Protein AF-A0A9P7EJF9-F1 (afdb_monomer_lite)

Structure (mmCIF, N/CA/C/O backbone):
data_AF-A0A9P7EJF9-F1
#
_entry.id   AF-A0A9P7EJF9-F1
#
loop_
_atom_site.group_PDB
_atom_site.id
_atom_site.type_symbol
_atom_site.label_atom_id
_atom_site.label_alt_id
_atom_site.label_comp_id
_atom_site.label_asym_id
_atom_site.label_entity_id
_atom_site.label_seq_id
_atom_site.pdbx_PDB_ins_code
_atom_site.Cartn_x
_atom_site.Cartn_y
_atom_site.Cartn_z
_atom_site.occupancy
_atom_site.B_iso_or_equiv
_atom_site.auth_seq_id
_atom_site.auth_comp_id
_atom_site.auth_asym_id
_atom_site.auth_atom_id
_atom_site.pdbx_PDB_model_num
ATOM 1 N N . MET A 1 1 ? -44.454 -29.258 10.968 1.00 45.06 1 MET A N 1
ATOM 2 C CA . MET A 1 1 ? -43.323 -28.311 10.927 1.00 45.06 1 MET A CA 1
ATOM 3 C C . MET A 1 1 ? -42.663 -28.373 12.285 1.00 45.06 1 MET A C 1
ATOM 5 O O . MET A 1 1 ? -43.246 -27.882 13.241 1.00 45.06 1 MET A O 1
ATOM 9 N N . GLU A 1 2 ? -41.540 -29.076 12.394 1.00 42.28 2 GLU A N 1
ATOM 10 C CA . GLU A 1 2 ? -40.750 -29.055 13.626 1.00 42.28 2 GLU A CA 1
ATOM 11 C C . GLU A 1 2 ? -40.078 -27.681 13.768 1.00 42.28 2 GLU A C 1
ATOM 13 O O . GLU A 1 2 ? -39.630 -27.120 12.762 1.00 42.28 2 GLU A O 1
ATOM 18 N N . PRO A 1 3 ? -40.040 -27.102 14.978 1.00 56.81 3 PRO A N 1
ATOM 19 C CA . PRO A 1 3 ? -39.335 -25.856 15.210 1.00 56.81 3 PRO A CA 1
ATOM 20 C C . PRO A 1 3 ? -37.839 -26.108 15.027 1.00 56.81 3 PRO A C 1
ATOM 22 O O . PRO A 1 3 ? -37.248 -26.932 15.721 1.00 56.81 3 PRO A O 1
ATOM 25 N N . VAL A 1 4 ? -37.221 -25.387 14.091 1.00 54.19 4 VAL A N 1
ATOM 26 C CA . VAL A 1 4 ? -35.763 -25.313 13.990 1.00 54.19 4 VAL A CA 1
ATOM 27 C C . VAL A 1 4 ? -35.276 -24.663 15.282 1.00 54.19 4 VAL A C 1
ATOM 29 O O . VAL A 1 4 ? -35.357 -23.447 15.444 1.00 54.19 4 VAL A O 1
ATOM 32 N N . THR A 1 5 ? -34.828 -25.473 16.240 1.00 55.00 5 THR A N 1
ATOM 33 C CA . THR A 1 5 ? -34.139 -24.987 17.433 1.00 55.00 5 THR A CA 1
ATOM 34 C C . THR A 1 5 ? -32.885 -24.269 16.967 1.00 55.00 5 THR A C 1
ATOM 36 O O . THR A 1 5 ? -31.940 -24.893 16.482 1.00 55.00 5 THR A O 1
ATOM 39 N N . GLN A 1 6 ? -32.911 -22.944 17.057 1.00 58.12 6 GLN A N 1
ATOM 40 C CA . GLN A 1 6 ? -31.779 -22.080 16.770 1.00 58.12 6 GLN A CA 1
ATOM 41 C C . GLN A 1 6 ? -30.673 -22.434 17.774 1.00 58.12 6 GLN A C 1
ATOM 43 O O . GLN A 1 6 ? -30.720 -22.039 18.935 1.00 58.12 6 GLN A O 1
ATOM 48 N N . LEU A 1 7 ? -29.715 -23.257 17.349 1.00 52.88 7 LEU A N 1
ATOM 49 C CA . LEU A 1 7 ? -28.522 -23.579 18.127 1.00 52.88 7 LEU A CA 1
ATOM 50 C C . LEU A 1 7 ? -27.682 -22.300 18.236 1.00 52.88 7 LEU A C 1
ATOM 52 O O . LEU A 1 7 ? -26.911 -21.974 17.335 1.00 52.88 7 LEU A O 1
ATOM 56 N N . SER A 1 8 ? -27.869 -21.536 19.312 1.00 62.44 8 SER A N 1
ATOM 57 C CA . SER A 1 8 ? -27.022 -20.388 19.623 1.00 62.44 8 SER A CA 1
ATOM 58 C C . SER A 1 8 ? -25.735 -20.885 20.273 1.00 62.44 8 SER A C 1
ATOM 60 O O . SER A 1 8 ? -25.764 -21.419 21.381 1.00 62.44 8 SER A O 1
ATOM 62 N N . PHE A 1 9 ? -24.605 -20.708 19.595 1.00 71.19 9 PHE A N 1
ATOM 63 C CA . PHE A 1 9 ? -23.295 -20.955 20.184 1.00 71.19 9 PHE A CA 1
ATOM 64 C C . PHE A 1 9 ? -22.999 -19.873 21.241 1.00 71.19 9 PHE A C 1
ATOM 66 O O . PHE A 1 9 ? -22.984 -18.687 20.888 1.00 71.19 9 PHE A O 1
ATOM 73 N N . PRO A 1 10 ? -22.778 -20.225 22.520 1.00 78.75 10 PRO A N 1
ATOM 74 C CA . PRO A 1 10 ? -22.570 -19.240 23.572 1.00 78.75 10 PRO A CA 1
ATOM 75 C C . PRO A 1 10 ? -21.140 -18.694 23.500 1.00 78.75 10 PRO A C 1
ATOM 77 O O . PRO A 1 10 ? -20.228 -19.152 24.179 1.00 78.75 10 PRO A O 1
ATOM 80 N N . PHE A 1 11 ? -20.933 -17.679 22.660 1.00 80.12 11 PHE A N 1
ATOM 81 C CA . PHE A 1 11 ? -19.613 -17.069 22.465 1.00 80.12 11 PHE A CA 1
ATOM 82 C C . PHE A 1 11 ? -19.019 -16.489 23.763 1.00 80.12 11 PHE A C 1
ATOM 84 O O . PHE A 1 11 ? -17.803 -16.390 23.889 1.00 80.12 11 PHE A O 1
ATOM 91 N N . GLY A 1 12 ? -19.869 -16.131 24.733 1.00 80.56 12 GLY A N 1
ATOM 92 C CA . GLY A 1 12 ? -19.458 -15.641 26.052 1.00 80.56 12 GLY A CA 1
ATOM 93 C C . GLY A 1 12 ? -18.840 -16.702 26.969 1.00 80.56 12 GLY A C 1
ATOM 94 O O . GLY A 1 12 ? -18.136 -16.332 27.902 1.00 80.56 12 GLY A O 1
ATOM 95 N N . ASP A 1 13 ? -19.045 -17.989 26.680 1.00 88.94 13 ASP A N 1
ATOM 96 C CA . ASP A 1 13 ? -18.493 -19.094 27.477 1.00 88.94 13 ASP A CA 1
ATOM 97 C C . ASP A 1 13 ? -17.086 -19.500 27.002 1.00 88.94 13 ASP A C 1
ATOM 99 O O . ASP A 1 13 ? -16.439 -20.370 27.589 1.00 88.94 13 ASP A O 1
ATOM 103 N N . LEU A 1 14 ? -16.593 -18.880 25.924 1.00 89.38 14 LEU A N 1
ATOM 104 C CA . LEU A 1 14 ? -15.251 -19.122 25.420 1.00 89.38 14 LEU A CA 1
ATOM 105 C C . LEU A 1 14 ? -14.186 -18.466 26.310 1.00 89.38 14 LEU A C 1
ATOM 107 O O . LEU A 1 14 ? -14.360 -17.323 26.740 1.00 89.38 14 LEU A O 1
ATOM 111 N N . PRO A 1 15 ? -13.018 -19.114 26.489 1.00 93.94 15 PRO A N 1
ATOM 112 C CA . PRO A 1 15 ? -11.828 -18.432 26.981 1.00 93.94 15 PRO A CA 1
ATOM 113 C C . PRO A 1 15 ? -11.541 -17.179 26.148 1.00 93.94 15 PRO A C 1
ATOM 115 O O . PRO A 1 15 ? -11.640 -17.208 24.915 1.00 93.94 15 PRO A O 1
ATOM 118 N N . VAL A 1 16 ? -11.164 -16.085 26.812 1.00 89.25 16 VAL A N 1
ATOM 119 C CA . VAL A 1 16 ? -10.958 -14.776 26.172 1.00 89.25 16 VAL A CA 1
ATOM 120 C C . VAL A 1 16 ? -9.940 -14.875 25.037 1.00 89.25 16 VAL A C 1
ATOM 122 O O . VAL A 1 16 ? -10.142 -14.299 23.972 1.00 89.25 16 VAL A O 1
ATOM 125 N N . GLU A 1 17 ? -8.878 -15.653 25.220 1.00 92.06 17 GLU A N 1
ATOM 126 C CA . GLU A 1 17 ? -7.835 -15.881 24.222 1.00 92.06 17 GLU A CA 1
ATOM 127 C C . GLU A 1 17 ? -8.400 -16.519 22.949 1.00 92.06 17 GLU A C 1
ATOM 129 O O . GLU A 1 17 ? -8.047 -16.112 21.841 1.00 92.06 17 GLU A O 1
ATOM 134 N N . LEU A 1 18 ? -9.313 -17.483 23.097 1.00 92.38 18 LEU A N 1
ATOM 135 C CA . LEU A 1 18 ? -9.947 -18.163 21.973 1.00 92.38 18 LEU A CA 1
ATOM 136 C C . LEU A 1 18 ? -10.944 -17.243 21.263 1.00 92.38 18 LEU A C 1
ATOM 138 O O . LEU A 1 18 ? -10.957 -17.191 20.035 1.00 92.38 18 LEU A O 1
ATOM 142 N N . ALA A 1 19 ? -11.722 -16.464 22.017 1.00 90.69 19 ALA A N 1
ATOM 143 C CA . ALA A 1 19 ? -12.613 -15.452 21.459 1.00 90.69 19 ALA A CA 1
ATOM 144 C C . ALA A 1 19 ? -11.836 -14.402 20.642 1.00 90.69 19 ALA A C 1
ATOM 146 O O . ALA A 1 19 ? -12.214 -14.094 19.511 1.00 90.69 19 ALA A O 1
ATOM 147 N N . LEU A 1 20 ? -10.715 -13.895 21.170 1.00 90.00 20 LEU A N 1
ATOM 148 C CA . LEU A 1 20 ? -9.836 -12.957 20.462 1.00 90.00 20 LEU A CA 1
ATOM 149 C C . LEU A 1 20 ? -9.233 -13.578 19.199 1.00 90.00 20 LEU A C 1
ATOM 151 O O . LEU A 1 20 ? -9.155 -12.909 18.170 1.00 90.00 20 LEU A O 1
ATOM 155 N N . LEU A 1 21 ? -8.837 -14.851 19.259 1.00 91.12 21 LEU A N 1
ATOM 156 C CA . LEU A 1 21 ? -8.292 -15.565 18.110 1.00 91.12 21 LEU A CA 1
ATOM 157 C C . LEU A 1 21 ? -9.343 -15.745 17.005 1.00 91.12 21 LEU A C 1
ATOM 159 O O . LEU A 1 21 ? -9.048 -15.493 15.839 1.00 91.12 21 LEU A O 1
ATOM 163 N N . ILE A 1 22 ? -10.581 -16.101 17.366 1.00 91.44 22 ILE A N 1
ATOM 164 C CA . ILE A 1 22 ? -11.699 -16.193 16.417 1.00 91.44 22 ILE A CA 1
ATOM 165 C C . ILE A 1 22 ? -11.970 -14.831 15.778 1.00 91.44 22 ILE A C 1
ATOM 167 O O . ILE A 1 22 ? -12.077 -14.747 14.557 1.00 91.44 22 ILE A O 1
ATOM 171 N N . LEU A 1 23 ? -12.044 -13.763 16.580 1.00 92.25 23 LEU A N 1
ATOM 172 C CA . LEU A 1 23 ? -12.248 -12.406 16.068 1.00 92.25 23 LEU A CA 1
ATOM 173 C C . LEU A 1 23 ? -11.135 -11.994 15.107 1.00 92.25 23 LEU A C 1
ATOM 175 O O . LEU A 1 23 ? -11.428 -11.412 14.069 1.00 92.25 23 LEU A O 1
ATOM 179 N N . LYS A 1 24 ? -9.879 -12.317 15.430 1.00 90.06 24 LYS A N 1
ATOM 180 C CA . LYS A 1 24 ? -8.728 -12.026 14.576 1.00 90.06 24 LYS A CA 1
ATOM 181 C C . LYS A 1 24 ? -8.817 -12.751 13.233 1.00 90.06 24 LYS A C 1
ATOM 183 O O . LYS A 1 24 ? -8.702 -12.103 12.201 1.00 90.06 24 LYS A O 1
ATOM 188 N N . TYR A 1 25 ? -9.064 -14.061 13.238 1.00 90.31 25 TYR A N 1
ATOM 189 C CA . TYR A 1 25 ? -9.188 -14.830 11.996 1.00 90.31 25 TYR A CA 1
ATOM 190 C C . TYR A 1 25 ? -10.402 -14.413 11.164 1.00 90.31 25 TYR A C 1
ATOM 192 O O . TYR A 1 25 ? -10.309 -14.317 9.947 1.00 90.31 25 TYR A O 1
ATOM 200 N N . ALA A 1 26 ? -11.535 -14.120 11.804 1.00 89.88 26 ALA A N 1
ATOM 201 C CA . ALA A 1 26 ? -12.729 -13.647 11.107 1.00 89.88 26 ALA A CA 1
ATOM 202 C C . ALA A 1 26 ? -12.560 -12.221 10.546 1.00 89.88 26 ALA A C 1
ATOM 204 O O . ALA A 1 26 ? -13.193 -11.856 9.557 1.00 89.88 26 ALA A O 1
ATOM 205 N N . ALA A 1 27 ? -11.711 -11.406 11.175 1.00 90.88 27 ALA A N 1
ATOM 206 C CA . ALA A 1 27 ? -11.384 -10.061 10.723 1.00 90.88 27 ALA A CA 1
ATOM 207 C C . ALA A 1 27 ? -10.363 -10.016 9.581 1.00 90.88 27 ALA A C 1
ATOM 209 O O . ALA A 1 27 ? -10.218 -8.964 8.954 1.00 90.88 27 ALA A O 1
ATOM 210 N N . GLU A 1 28 ? -9.646 -11.111 9.325 1.00 88.06 28 GLU A N 1
ATOM 211 C CA . GLU A 1 28 ? -8.634 -11.151 8.280 1.00 88.06 28 GLU A CA 1
ATOM 212 C C . GLU A 1 28 ? -9.302 -10.956 6.907 1.00 88.06 28 GLU A C 1
ATOM 214 O O . GLU A 1 28 ? -10.225 -11.696 6.548 1.00 88.06 28 GLU A O 1
ATOM 219 N N . PRO A 1 29 ? -8.902 -9.930 6.137 1.00 84.12 29 PRO A N 1
ATOM 220 C CA . PRO A 1 29 ? -9.546 -9.646 4.867 1.00 84.12 29 PRO A CA 1
ATOM 221 C C . PRO A 1 29 ? -9.324 -10.789 3.873 1.00 84.12 29 PRO A C 1
ATOM 223 O O . PRO A 1 29 ? -8.195 -11.201 3.605 1.00 84.12 29 PRO A O 1
ATOM 226 N N . SER A 1 30 ? -10.413 -11.278 3.279 1.00 82.00 30 SER A N 1
ATOM 227 C CA . SER A 1 30 ? -10.345 -12.330 2.265 1.00 82.00 30 SER A CA 1
ATOM 228 C C . SER A 1 30 ? -10.126 -11.715 0.888 1.00 82.00 30 SER A C 1
ATOM 230 O O . SER A 1 30 ? -11.042 -11.175 0.269 1.00 82.00 30 SER A O 1
ATOM 232 N N . PHE A 1 31 ? -8.899 -11.822 0.388 1.00 74.12 31 PHE A N 1
ATOM 233 C CA . PHE A 1 31 ? -8.520 -11.391 -0.960 1.00 74.12 31 PHE A CA 1
ATOM 234 C C . PHE A 1 31 ? -8.539 -12.550 -1.968 1.00 74.12 31 PHE A C 1
ATOM 236 O O . PHE A 1 31 ? -7.743 -12.564 -2.909 1.00 74.12 31 PHE A O 1
ATOM 243 N N . SER A 1 32 ? -9.409 -13.549 -1.750 1.00 66.19 32 SER A N 1
ATOM 244 C CA . SER A 1 32 ? -9.377 -14.810 -2.496 1.00 66.19 32 SER A CA 1
ATOM 245 C C . SER A 1 32 ? -9.311 -14.585 -4.016 1.00 66.19 32 SER A C 1
ATOM 247 O O . SER A 1 32 ? -10.063 -13.797 -4.595 1.00 66.19 32 SER A O 1
ATOM 249 N N . GLN A 1 33 ? -8.372 -15.276 -4.667 1.00 57.31 33 GLN A N 1
ATOM 250 C CA . GLN A 1 33 ? -8.221 -15.247 -6.126 1.00 57.31 33 GLN A CA 1
ATOM 251 C C . GLN A 1 33 ? -9.255 -16.138 -6.833 1.00 57.31 33 GLN A C 1
ATOM 253 O O . GLN A 1 33 ? -9.413 -16.028 -8.042 1.00 57.31 33 GLN A O 1
ATOM 258 N N . ILE A 1 34 ? -9.945 -17.006 -6.083 1.00 56.06 34 ILE A N 1
ATOM 259 C CA . ILE A 1 34 ? -10.810 -18.074 -6.604 1.00 56.06 34 ILE A CA 1
ATOM 260 C C . ILE A 1 34 ? -12.192 -17.536 -7.002 1.00 56.06 34 ILE A C 1
ATOM 262 O O . ILE A 1 34 ? -12.805 -18.052 -7.934 1.00 56.06 34 ILE A O 1
ATOM 266 N N . GLU A 1 35 ? -12.681 -16.489 -6.334 1.00 53.88 35 GLU A N 1
ATOM 267 C CA . GLU A 1 35 ? -13.981 -15.901 -6.651 1.00 53.88 35 GLU A CA 1
ATOM 268 C C . GLU A 1 35 ? -13.851 -14.688 -7.590 1.00 53.88 35 GLU A C 1
ATOM 270 O O . GLU A 1 35 ? -12.950 -13.848 -7.431 1.00 53.88 35 GLU A O 1
ATOM 275 N N . PRO A 1 36 ? -14.755 -14.547 -8.582 1.00 53.16 36 PRO A N 1
ATOM 276 C CA . PRO A 1 36 ? -14.801 -13.356 -9.415 1.00 53.16 36 PRO A CA 1
ATOM 277 C C . PRO A 1 36 ? -15.024 -12.138 -8.511 1.00 53.16 36 PRO A C 1
ATOM 279 O O . PRO A 1 36 ? -16.010 -12.066 -7.785 1.00 53.16 36 PRO A O 1
ATOM 282 N N . TYR A 1 37 ? -14.118 -11.156 -8.581 1.00 49.97 37 TYR A N 1
ATOM 283 C CA . TYR A 1 37 ? -14.018 -9.976 -7.694 1.00 49.97 37 TYR A CA 1
ATOM 284 C C . TYR A 1 37 ? -15.250 -9.044 -7.704 1.00 49.97 37 TYR A C 1
ATOM 286 O O . TYR A 1 37 ? -15.226 -7.939 -7.171 1.00 49.97 37 TYR A O 1
ATOM 294 N N . LYS A 1 38 ? -16.334 -9.436 -8.370 1.00 50.38 38 LYS A N 1
ATOM 295 C CA . LYS A 1 38 ? -17.404 -8.544 -8.801 1.00 50.38 38 LYS A CA 1
ATOM 296 C C . LYS A 1 38 ? -18.446 -8.180 -7.741 1.00 50.38 38 LYS A C 1
ATOM 298 O O . LYS A 1 38 ? -19.397 -7.502 -8.112 1.00 50.38 38 LYS A O 1
ATOM 303 N N . SER A 1 39 ? -18.291 -8.497 -6.452 1.00 54.53 39 SER A N 1
ATOM 304 C CA . SER A 1 39 ? -19.266 -7.969 -5.471 1.00 54.53 39 SER A CA 1
ATOM 305 C C . SER A 1 39 ? -18.862 -7.888 -4.004 1.00 54.53 39 SER A C 1
ATOM 307 O O . SER A 1 39 ? -19.520 -7.158 -3.264 1.00 54.53 39 SER A O 1
ATOM 309 N N . THR A 1 40 ? -17.839 -8.602 -3.538 1.00 68.75 40 THR A N 1
ATOM 310 C CA . THR A 1 40 ? -17.656 -8.765 -2.088 1.00 68.75 40 THR A CA 1
ATOM 311 C C . THR A 1 40 ? -16.521 -7.883 -1.579 1.00 68.75 40 THR A C 1
ATOM 313 O O . THR A 1 40 ? -15.362 -8.073 -1.933 1.00 68.75 40 THR A O 1
ATOM 316 N N . ASN A 1 41 ? -16.857 -6.888 -0.752 1.00 81.06 41 ASN A N 1
ATOM 317 C CA . ASN A 1 41 ? -15.872 -6.075 -0.039 1.00 81.06 41 ASN A CA 1
ATOM 318 C C . ASN A 1 41 ? -14.974 -7.006 0.808 1.00 81.06 41 ASN A C 1
ATOM 320 O O . ASN A 1 41 ? -15.515 -7.685 1.686 1.00 81.06 41 ASN A O 1
ATOM 324 N N . PRO A 1 42 ? -13.639 -7.031 0.607 1.00 84.38 42 PRO A N 1
ATOM 325 C CA . PRO A 1 42 ? -12.746 -7.950 1.322 1.00 84.38 42 PRO A CA 1
ATOM 326 C C . PRO A 1 42 ? -12.756 -7.736 2.842 1.00 84.38 42 PRO A C 1
ATOM 328 O O . PRO A 1 42 ? -12.403 -8.637 3.595 1.00 84.38 42 PRO A O 1
ATOM 331 N N . TYR A 1 43 ? -13.222 -6.571 3.302 1.00 89.56 43 TYR A N 1
ATOM 332 C CA . TYR A 1 43 ? -13.347 -6.218 4.714 1.00 89.56 43 TYR A CA 1
ATOM 333 C C . TYR A 1 43 ? -14.757 -6.431 5.281 1.00 89.56 43 TYR A C 1
ATOM 335 O O . TYR A 1 43 ? -15.009 -6.046 6.420 1.00 89.56 43 TYR A O 1
ATOM 343 N N . ALA A 1 44 ? -15.705 -6.999 4.526 1.00 89.69 44 ALA A N 1
ATOM 344 C CA . ALA A 1 44 ? -17.113 -7.073 4.937 1.00 89.69 44 ALA A CA 1
ATOM 345 C C . ALA A 1 44 ? -17.315 -7.750 6.305 1.00 89.69 44 ALA A C 1
ATOM 347 O O . ALA A 1 44 ? -18.059 -7.233 7.144 1.00 89.69 44 ALA A O 1
ATOM 348 N N . CYS A 1 45 ? -16.626 -8.869 6.559 1.00 89.81 45 CYS A N 1
ATOM 349 C CA . CYS A 1 45 ? -16.715 -9.568 7.843 1.00 89.81 45 CYS A CA 1
ATOM 350 C C . CYS A 1 45 ? -16.172 -8.697 8.986 1.00 89.81 45 CYS A C 1
ATOM 352 O O . CYS A 1 45 ? -16.876 -8.427 9.957 1.00 89.81 45 CYS A O 1
ATOM 354 N N . ALA A 1 46 ? -14.967 -8.153 8.821 1.00 91.69 46 ALA A N 1
ATOM 355 C CA . ALA A 1 46 ? -14.321 -7.298 9.809 1.00 91.69 46 ALA A CA 1
ATOM 356 C C . ALA A 1 46 ? -15.125 -6.020 10.122 1.00 91.69 46 ALA A C 1
ATOM 358 O O . ALA A 1 46 ? -15.260 -5.623 11.281 1.00 91.69 46 ALA A O 1
ATOM 359 N N . LEU A 1 47 ? -15.719 -5.395 9.101 1.00 91.81 47 LEU A N 1
ATOM 360 C CA . LEU A 1 47 ? -16.610 -4.248 9.271 1.00 91.81 47 LEU A CA 1
ATOM 361 C C . LEU A 1 47 ? -17.859 -4.626 10.072 1.00 91.81 47 LEU A C 1
ATOM 363 O O . LEU A 1 47 ? -18.252 -3.875 10.960 1.00 91.81 47 LEU A O 1
ATOM 367 N N . THR A 1 48 ? -18.436 -5.802 9.815 1.00 93.56 48 THR A N 1
ATOM 368 C CA . THR A 1 48 ? -19.584 -6.319 10.575 1.00 93.56 48 THR A CA 1
ATOM 369 C C . THR A 1 48 ? -19.209 -6.566 12.038 1.00 93.56 48 THR A C 1
ATOM 371 O O . THR A 1 48 ? -19.928 -6.141 12.940 1.00 93.56 48 THR A O 1
ATOM 374 N N . LEU A 1 49 ? -18.040 -7.161 12.298 1.00 93.25 49 LEU A N 1
ATOM 375 C CA . LEU A 1 49 ? -17.535 -7.362 13.659 1.00 93.25 49 LEU A CA 1
ATOM 376 C C . LEU A 1 49 ? -17.316 -6.032 14.397 1.00 93.25 49 LEU A C 1
ATOM 378 O O . LEU A 1 49 ? -17.648 -5.912 15.574 1.00 93.25 49 LEU A O 1
ATOM 382 N N . CYS A 1 50 ? -16.843 -4.990 13.705 1.00 92.69 50 CYS A N 1
ATOM 383 C CA . CYS A 1 50 ? -16.663 -3.652 14.280 1.00 92.69 50 CYS A CA 1
ATOM 384 C C . CYS A 1 50 ? -17.965 -2.964 14.734 1.00 92.69 50 CYS A C 1
ATOM 386 O O . CYS A 1 50 ? -17.891 -1.883 15.336 1.00 92.69 50 CYS A O 1
ATOM 388 N N . LEU A 1 51 ? -19.134 -3.535 14.427 1.00 93.00 51 LEU A N 1
ATOM 389 C CA . LEU A 1 51 ? -20.446 -3.056 14.867 1.00 93.00 51 LEU A CA 1
ATOM 390 C C . LEU A 1 51 ? -20.972 -3.792 16.109 1.00 93.00 51 LEU A C 1
ATOM 392 O O . LEU A 1 51 ? -21.913 -3.303 16.725 1.00 93.00 51 LEU A O 1
ATOM 396 N N . VAL A 1 52 ? -20.370 -4.922 16.498 1.00 92.06 52 VAL A N 1
ATOM 397 C CA . VAL A 1 52 ? -20.840 -5.754 17.622 1.00 92.06 52 VAL A CA 1
ATOM 398 C C . VAL A 1 52 ? -20.677 -5.032 18.958 1.00 92.06 52 VAL A C 1
ATOM 400 O O . VAL A 1 52 ? -21.622 -4.920 19.733 1.00 92.06 52 VAL A O 1
ATOM 403 N N . SER A 1 53 ? -19.473 -4.535 19.242 1.00 91.50 53 SER A N 1
ATOM 404 C CA . SER A 1 53 ? -19.193 -3.739 20.437 1.00 91.50 53 SER A CA 1
ATOM 405 C C . SER A 1 53 ? -17.944 -2.881 20.250 1.00 91.50 53 SER A C 1
ATOM 407 O O . SER A 1 53 ? -17.181 -3.033 19.290 1.00 91.50 53 SER A O 1
ATOM 409 N N . LYS A 1 54 ? -17.706 -1.970 21.196 1.00 90.69 54 LYS A N 1
ATOM 410 C CA . LYS A 1 54 ? -16.508 -1.125 21.225 1.00 90.69 54 LYS A CA 1
ATOM 411 C C . LYS A 1 54 ? -15.233 -1.956 21.391 1.00 90.69 54 LYS A C 1
ATOM 413 O O . LYS A 1 54 ? -14.215 -1.652 20.774 1.00 90.69 54 LYS A O 1
ATOM 418 N N . GLU A 1 55 ? -15.285 -2.986 22.217 1.00 89.44 55 GLU A N 1
ATOM 419 C CA . GLU A 1 55 ? -14.180 -3.879 22.549 1.00 89.44 55 GLU A CA 1
ATOM 420 C C . GLU A 1 55 ? -13.840 -4.746 21.338 1.00 89.44 55 GLU A C 1
ATOM 422 O O . GLU A 1 55 ? -12.680 -4.795 20.934 1.00 89.44 55 GLU A O 1
ATOM 427 N N . VAL A 1 56 ? -14.857 -5.315 20.679 1.00 91.56 56 VAL A N 1
ATOM 428 C CA . VAL A 1 56 ? -14.673 -6.063 19.428 1.00 91.56 56 VAL A CA 1
ATOM 429 C C . VAL A 1 56 ? -14.071 -5.160 18.355 1.00 91.56 56 VAL A C 1
ATOM 431 O O . VAL A 1 56 ? -13.089 -5.539 17.721 1.00 91.56 56 VAL A O 1
ATOM 434 N N . ARG A 1 57 ? -14.572 -3.926 18.202 1.00 92.12 57 ARG A N 1
ATOM 435 C CA . ARG A 1 57 ? -13.994 -2.947 17.270 1.00 92.12 57 ARG A CA 1
ATOM 436 C C . ARG A 1 57 ? -12.512 -2.698 17.546 1.00 92.12 57 ARG A C 1
ATOM 438 O O . ARG A 1 57 ? -11.731 -2.676 16.604 1.00 92.12 57 ARG A O 1
ATOM 445 N N . LYS A 1 58 ? -12.106 -2.507 18.805 1.00 90.69 58 LYS A N 1
ATOM 446 C CA . LYS A 1 58 ? -10.692 -2.275 19.157 1.00 90.69 58 LYS A CA 1
ATOM 447 C C . LYS A 1 58 ? -9.796 -3.466 18.817 1.00 90.69 58 LYS A C 1
ATOM 449 O O . LYS A 1 58 ? -8.651 -3.246 18.435 1.00 90.69 58 LYS A O 1
ATOM 454 N N . THR A 1 59 ? -10.314 -4.685 18.937 1.00 90.88 59 THR A N 1
ATOM 455 C CA . THR A 1 59 ? -9.600 -5.917 18.575 1.00 90.88 59 THR A CA 1
ATOM 456 C C . THR A 1 59 ? -9.501 -6.107 17.062 1.00 90.88 59 THR A C 1
ATOM 458 O O . THR A 1 59 ? -8.455 -6.503 16.563 1.00 90.88 59 THR A O 1
ATOM 461 N N . VAL A 1 60 ? -10.574 -5.811 16.328 1.00 93.38 60 VAL A N 1
ATOM 462 C CA . VAL A 1 60 ? -10.701 -6.086 14.887 1.00 93.38 60 VAL A CA 1
ATOM 463 C C . VAL A 1 60 ? -10.073 -4.998 14.017 1.00 93.38 60 VAL A C 1
ATOM 465 O O . VAL A 1 60 ? -9.508 -5.290 12.967 1.00 93.38 60 VAL A O 1
ATOM 468 N N . LEU A 1 61 ? -10.147 -3.735 14.441 1.00 91.94 61 LEU A N 1
ATOM 469 C CA . LEU A 1 61 ? -9.672 -2.598 13.653 1.00 91.94 61 LEU A CA 1
ATOM 470 C C . LEU A 1 61 ? -8.192 -2.711 13.225 1.00 91.94 61 LEU A C 1
ATOM 472 O O . LEU A 1 61 ? -7.917 -2.410 12.065 1.00 91.94 61 LEU A O 1
ATOM 476 N N . PRO A 1 62 ? -7.245 -3.168 14.072 1.00 91.62 62 PRO A N 1
ATOM 477 C CA . PRO A 1 62 ? -5.872 -3.436 13.642 1.00 91.62 62 PRO A CA 1
ATOM 478 C C . PRO A 1 62 ? -5.769 -4.359 12.422 1.00 91.62 62 PRO A C 1
ATOM 480 O O . PRO A 1 62 ? -4.989 -4.073 11.517 1.00 91.62 62 PRO A O 1
ATOM 483 N N . GLU A 1 63 ? -6.586 -5.413 12.365 1.00 90.62 63 GLU A N 1
ATOM 484 C CA . GLU A 1 63 ? -6.563 -6.391 11.270 1.00 90.62 63 GLU A CA 1
ATOM 485 C C . GLU A 1 63 ? -7.096 -5.792 9.962 1.00 90.62 63 GLU A C 1
ATOM 487 O O . GLU A 1 63 ? -6.529 -6.026 8.896 1.00 90.62 63 GLU A O 1
ATOM 492 N N . ILE A 1 64 ? -8.111 -4.922 10.043 1.00 90.69 64 ILE A N 1
ATOM 493 C CA . ILE A 1 64 ? -8.597 -4.140 8.892 1.00 90.69 64 ILE A CA 1
ATOM 494 C C . ILE A 1 64 ? -7.499 -3.207 8.377 1.00 90.69 64 ILE A C 1
ATOM 496 O O . ILE A 1 64 ? -7.305 -3.073 7.171 1.00 90.69 64 ILE A O 1
ATOM 500 N N . LEU A 1 65 ? -6.791 -2.541 9.292 1.00 93.50 65 LEU A N 1
ATOM 501 C CA . LEU A 1 65 ? -5.801 -1.523 8.952 1.00 93.50 65 LEU A CA 1
ATOM 502 C C . LEU A 1 65 ? -4.485 -2.105 8.431 1.00 93.50 65 LEU A C 1
ATOM 504 O O . LEU A 1 65 ? -3.753 -1.377 7.769 1.00 93.50 65 LEU A O 1
ATOM 508 N N . HIS A 1 66 ? -4.171 -3.383 8.674 1.00 93.25 66 HIS A N 1
ATOM 509 C CA . HIS A 1 66 ? -2.923 -3.997 8.201 1.00 93.25 66 HIS A CA 1
ATOM 510 C C . HIS A 1 66 ? -2.680 -3.770 6.701 1.00 93.25 66 HIS A C 1
ATOM 512 O O . HIS A 1 66 ? -1.553 -3.461 6.303 1.00 93.25 66 HIS A O 1
ATOM 518 N N . THR A 1 67 ? -3.734 -3.846 5.891 1.00 92.56 67 THR A N 1
ATOM 519 C CA . THR A 1 67 ? -3.686 -3.570 4.455 1.00 92.56 67 THR A CA 1
ATOM 520 C C . THR A 1 67 ? -4.741 -2.528 4.125 1.00 92.56 67 THR A C 1
ATOM 522 O O . THR A 1 67 ? -5.914 -2.758 4.385 1.00 92.56 67 THR A O 1
ATOM 525 N N . VAL A 1 68 ? -4.352 -1.402 3.528 1.00 93.62 68 VAL A N 1
ATOM 526 C CA . VAL A 1 68 ? -5.272 -0.341 3.091 1.00 93.62 68 VAL A CA 1
ATOM 527 C C . VAL A 1 68 ? -5.280 -0.271 1.569 1.00 93.62 68 VAL A C 1
ATOM 529 O O . VAL A 1 68 ? -4.234 -0.077 0.947 1.00 93.62 68 VAL A O 1
ATOM 532 N N . LEU A 1 69 ? -6.464 -0.412 0.969 1.00 92.19 69 LEU A N 1
ATOM 533 C CA . LEU A 1 69 ? -6.652 -0.364 -0.480 1.00 92.19 69 LEU A CA 1
ATOM 534 C C . LEU A 1 69 ? -7.349 0.934 -0.891 1.00 92.19 69 LEU A C 1
ATOM 536 O O . LEU A 1 69 ? -8.500 1.170 -0.532 1.00 92.19 69 LEU A O 1
ATOM 540 N N . LEU A 1 70 ? -6.668 1.748 -1.697 1.00 92.25 70 LEU A N 1
ATOM 541 C CA . LEU A 1 70 ? -7.186 2.993 -2.267 1.00 92.25 70 LEU A CA 1
ATOM 542 C C . LEU A 1 70 ? -7.209 2.878 -3.801 1.00 92.25 70 LEU A C 1
ATOM 544 O O . LEU A 1 70 ? -6.391 3.499 -4.486 1.00 92.25 70 LEU A O 1
ATOM 548 N N . PRO A 1 71 ? -8.083 2.025 -4.373 1.00 86.31 71 PRO A N 1
ATOM 549 C CA . PRO A 1 71 ? -8.068 1.743 -5.804 1.00 86.31 71 PRO A CA 1
ATOM 550 C C . PRO A 1 71 ? -8.542 2.929 -6.649 1.00 86.31 71 PRO A C 1
ATOM 552 O O . PRO A 1 71 ? -8.166 3.016 -7.813 1.00 86.31 71 PRO A O 1
ATOM 555 N N . GLN A 1 72 ? -9.360 3.822 -6.086 1.00 86.50 72 GLN A N 1
ATOM 556 C CA . GLN A 1 72 ? -9.925 4.973 -6.784 1.00 86.50 72 GLN A CA 1
ATOM 557 C C . GLN A 1 72 ? -9.780 6.262 -5.969 1.00 86.50 72 GLN A C 1
ATOM 559 O O . GLN A 1 72 ? -9.649 6.243 -4.744 1.00 86.50 72 GLN A O 1
ATOM 564 N N . LEU A 1 73 ? -9.900 7.398 -6.659 1.00 86.00 73 LEU A N 1
ATOM 565 C CA . LEU A 1 73 ? -9.793 8.736 -6.077 1.00 86.00 73 LEU A CA 1
ATOM 566 C C . LEU A 1 73 ? -10.743 8.952 -4.888 1.00 86.00 73 LEU A C 1
ATOM 568 O O . LEU A 1 73 ? -10.343 9.483 -3.855 1.00 86.00 73 LEU A O 1
ATOM 572 N N . HIS A 1 74 ? -11.992 8.490 -5.002 1.00 87.31 74 HIS A N 1
ATOM 573 C CA . HIS A 1 74 ? -12.980 8.630 -3.931 1.00 87.31 74 HIS A CA 1
ATOM 574 C C . HIS A 1 74 ? -12.569 7.874 -2.653 1.00 87.31 74 HIS A C 1
ATOM 576 O O . HIS A 1 74 ? -12.901 8.315 -1.553 1.00 87.31 74 HIS A O 1
ATOM 582 N N . ASN A 1 75 ? -11.813 6.773 -2.776 1.00 90.38 75 ASN A N 1
ATOM 583 C CA . ASN A 1 75 ? -11.280 6.046 -1.623 1.00 90.38 75 ASN A CA 1
ATOM 584 C C . ASN A 1 75 ? -10.192 6.860 -0.921 1.00 90.38 75 ASN A C 1
ATOM 586 O O . ASN A 1 75 ? -10.179 6.906 0.305 1.00 90.38 75 ASN A O 1
ATOM 590 N N . VAL A 1 76 ? -9.321 7.537 -1.678 1.00 91.06 76 VAL A N 1
ATOM 591 C CA . VAL A 1 76 ? -8.296 8.431 -1.113 1.00 91.06 76 VAL A CA 1
ATOM 592 C C . VAL A 1 76 ? -8.949 9.573 -0.342 1.00 91.06 76 VAL A C 1
ATOM 594 O O . VAL A 1 76 ? -8.578 9.817 0.803 1.00 91.06 76 VAL A O 1
ATOM 597 N N . THR A 1 77 ? -9.954 10.232 -0.926 1.00 90.44 77 THR A N 1
ATOM 598 C CA . THR A 1 77 ? -10.682 11.324 -0.261 1.00 90.44 77 THR A CA 1
ATOM 599 C C . THR A 1 77 ? -11.343 10.848 1.033 1.00 90.44 77 THR A C 1
ATOM 601 O O . THR A 1 77 ? -11.102 11.429 2.089 1.00 90.44 77 THR A O 1
ATOM 604 N N . ALA A 1 78 ? -12.095 9.743 0.984 1.00 92.44 78 ALA A N 1
ATOM 605 C CA . ALA A 1 78 ? -12.747 9.178 2.166 1.00 92.44 78 ALA A CA 1
ATOM 606 C C . ALA A 1 78 ? -11.736 8.774 3.253 1.00 92.44 78 ALA A C 1
ATOM 608 O O . ALA A 1 78 ? -11.971 8.977 4.448 1.00 92.44 78 ALA A O 1
ATOM 609 N N . PHE A 1 79 ? -10.586 8.230 2.849 1.00 94.94 79 PHE A N 1
ATOM 610 C CA . PHE A 1 79 ? -9.515 7.885 3.773 1.00 94.94 79 PHE A CA 1
ATOM 611 C C . PHE A 1 79 ? -8.907 9.135 4.416 1.00 94.94 79 PHE A C 1
ATOM 613 O O . PHE A 1 79 ? -8.758 9.179 5.632 1.00 94.94 79 PHE A O 1
ATOM 620 N N . MET A 1 80 ? -8.637 10.191 3.646 1.00 93.50 80 MET A N 1
ATOM 621 C CA . MET A 1 80 ? -8.151 11.464 4.186 1.00 93.50 80 MET A CA 1
ATOM 622 C C . MET A 1 80 ? -9.126 12.090 5.188 1.00 93.50 80 MET A C 1
ATOM 624 O O . MET A 1 80 ? -8.695 12.559 6.241 1.00 93.50 80 MET A O 1
ATOM 628 N N . ASP A 1 81 ? -10.428 12.068 4.907 1.00 93.81 81 ASP A N 1
ATOM 629 C CA . ASP A 1 81 ? -11.446 12.570 5.838 1.00 93.81 81 ASP A CA 1
ATOM 630 C C . ASP A 1 81 ? -11.504 11.732 7.119 1.00 93.81 81 ASP A C 1
ATOM 632 O O . ASP A 1 81 ? -11.598 12.273 8.224 1.00 93.81 81 ASP A O 1
ATOM 636 N N . THR A 1 82 ? -11.335 10.415 6.989 1.00 94.38 82 THR A N 1
ATOM 637 C CA . THR A 1 82 ? -11.199 9.509 8.135 1.00 94.38 82 THR A CA 1
ATOM 638 C C . THR A 1 82 ? -9.968 9.857 8.975 1.00 94.38 82 THR A C 1
ATOM 640 O O . THR A 1 82 ? -10.061 9.921 10.199 1.00 94.38 82 THR A O 1
ATOM 643 N N . LEU A 1 83 ? -8.823 10.147 8.350 1.00 95.38 83 LEU A N 1
ATOM 644 C CA . LEU A 1 83 ? -7.606 10.541 9.066 1.00 95.38 83 LEU A CA 1
ATOM 645 C C . LEU A 1 83 ? -7.780 11.872 9.806 1.00 95.38 83 LEU A C 1
ATOM 647 O O . LEU A 1 83 ? -7.371 11.979 10.961 1.00 95.38 83 LEU A O 1
ATOM 651 N N . ARG A 1 84 ? -8.447 12.860 9.199 1.00 94.50 84 ARG A N 1
ATOM 652 C CA . ARG A 1 84 ? -8.787 14.126 9.875 1.00 94.50 84 ARG A CA 1
ATOM 653 C C . ARG A 1 84 ? -9.696 13.898 11.079 1.00 94.50 84 ARG A C 1
ATOM 655 O O . ARG A 1 84 ? -9.464 14.459 12.148 1.00 94.50 84 ARG A O 1
ATOM 662 N N . MET A 1 85 ? -10.697 13.030 10.936 1.00 95.19 85 MET A N 1
ATOM 663 C CA . MET A 1 85 ? -11.560 12.636 12.051 1.00 95.19 85 MET A CA 1
ATOM 664 C C . MET A 1 85 ? -10.754 11.972 13.177 1.00 95.19 85 MET A C 1
ATOM 666 O O . MET A 1 85 ? -10.955 12.294 14.345 1.00 95.19 85 MET A O 1
ATOM 670 N N . GLN A 1 86 ? -9.804 11.092 12.847 1.00 94.69 86 GLN A N 1
ATOM 671 C CA . GLN A 1 86 ? -8.939 10.441 13.836 1.00 94.69 86 GLN A CA 1
ATOM 672 C C . GLN A 1 86 ? -7.992 11.423 14.536 1.00 94.69 86 GLN A C 1
ATOM 674 O O . GLN A 1 86 ? -7.762 11.291 15.737 1.00 94.69 86 GLN A O 1
ATOM 679 N N . GLN A 1 87 ? -7.499 12.444 13.833 1.00 94.12 87 GLN A N 1
ATOM 680 C CA . GLN A 1 87 ? -6.734 13.533 14.446 1.00 94.12 87 GLN A CA 1
ATOM 681 C C . GLN A 1 87 ? -7.587 14.322 15.450 1.00 94.12 87 GLN A C 1
ATOM 683 O O . GLN A 1 87 ? -7.142 14.554 16.574 1.00 94.12 87 GLN A O 1
ATOM 688 N N . ALA A 1 88 ? -8.827 14.671 15.092 1.00 95.19 88 ALA A N 1
ATOM 689 C CA . ALA A 1 88 ? -9.757 15.331 16.011 1.00 95.19 88 ALA A CA 1
ATOM 690 C C . ALA A 1 88 ? -10.078 14.448 17.233 1.00 95.19 88 ALA A C 1
ATOM 692 O O . ALA A 1 88 ? -10.076 14.920 18.369 1.00 95.19 88 ALA A O 1
ATOM 693 N N . TYR A 1 89 ? -10.271 13.143 17.024 1.00 95.56 89 TYR A N 1
ATOM 694 C CA . TYR A 1 89 ? -10.447 12.173 18.107 1.00 95.56 89 TYR A CA 1
ATOM 695 C C . TYR A 1 89 ? -9.230 12.086 19.024 1.00 95.56 89 TYR A C 1
ATOM 697 O O . TYR A 1 89 ? -9.396 12.005 20.238 1.00 95.56 89 TYR A O 1
ATOM 705 N N . ALA A 1 90 ? -8.015 12.125 18.479 1.00 93.19 90 ALA A N 1
ATOM 706 C CA . ALA A 1 90 ? -6.799 12.126 19.282 1.00 93.19 90 ALA A CA 1
ATOM 707 C C . ALA A 1 90 ? -6.693 13.384 20.161 1.00 93.19 90 ALA A C 1
ATOM 709 O O . ALA A 1 90 ? -6.327 13.269 21.328 1.00 93.19 90 ALA A O 1
ATOM 710 N N . GLN A 1 91 ? -7.070 14.558 19.637 1.00 94.62 91 GLN A N 1
ATOM 711 C CA . GLN A 1 91 ? -7.072 15.823 20.388 1.00 94.62 91 GLN A CA 1
ATOM 712 C C . GLN A 1 91 ? -8.082 15.838 21.542 1.00 94.62 91 GLN A C 1
ATOM 714 O O . GLN A 1 91 ? -7.843 16.479 22.560 1.00 94.62 91 GLN A O 1
ATOM 719 N N . GLN A 1 92 ? -9.200 15.128 21.390 1.00 95.62 92 GLN A N 1
ATOM 720 C CA . GLN A 1 92 ? -10.281 15.064 22.381 1.00 95.62 92 GLN A CA 1
ATOM 721 C C . GLN A 1 92 ? -10.170 13.862 23.332 1.00 95.62 92 GLN A C 1
ATOM 723 O O . GLN A 1 92 ? -11.110 13.587 24.071 1.00 95.62 92 GLN A O 1
ATOM 728 N N . ASP A 1 93 ? -9.071 13.102 23.270 1.00 93.25 93 ASP A N 1
ATOM 729 C CA . ASP A 1 93 ? -8.921 11.808 23.950 1.00 93.25 93 ASP A CA 1
ATOM 730 C C . ASP A 1 93 ? -10.118 10.859 23.726 1.00 93.25 93 ASP A C 1
ATOM 732 O O . ASP A 1 93 ? -10.572 10.122 24.603 1.00 93.25 93 ASP A O 1
ATOM 736 N N . HIS A 1 94 ? -10.673 10.890 22.515 1.00 93.62 94 HIS A N 1
ATOM 737 C CA . HIS A 1 94 ? -11.907 10.193 22.211 1.00 93.62 94 HIS A CA 1
ATOM 738 C C . HIS A 1 94 ? -11.713 8.675 22.269 1.00 93.62 94 HIS A C 1
ATOM 740 O O . HIS A 1 94 ? -10.720 8.119 21.796 1.00 93.62 94 HIS A O 1
ATOM 746 N N . GLN A 1 95 ? -12.720 7.963 22.770 1.00 89.38 95 GLN A N 1
ATOM 747 C CA . GLN A 1 95 ? -12.654 6.514 22.983 1.00 89.38 95 GLN A CA 1
ATOM 748 C C . GLN A 1 95 ? -12.450 5.667 21.711 1.00 89.38 95 GLN A C 1
ATOM 750 O O . GLN A 1 95 ? -12.102 4.487 21.820 1.00 89.38 95 GLN A O 1
ATOM 755 N N . PHE A 1 96 ? -12.701 6.248 20.531 1.00 87.75 96 PHE A N 1
ATOM 756 C CA . PHE A 1 96 ? -12.486 5.631 19.215 1.00 87.75 96 PHE A CA 1
ATOM 757 C C . PHE A 1 96 ? -11.229 6.143 18.501 1.00 87.75 96 PHE A C 1
ATOM 759 O O . PHE A 1 96 ? -11.070 5.879 17.309 1.00 87.75 96 PHE A O 1
ATOM 766 N N . LYS A 1 97 ? -10.347 6.869 19.200 1.00 92.88 97 LYS A N 1
ATOM 767 C CA . LYS A 1 97 ? -9.036 7.225 18.660 1.00 92.88 97 LYS A CA 1
ATOM 768 C C . LYS A 1 97 ? -8.251 5.955 18.334 1.00 92.88 97 LYS A C 1
ATOM 770 O O . LYS A 1 97 ? -8.211 5.007 19.124 1.00 92.88 97 LYS A O 1
ATOM 775 N N . CYS A 1 98 ? -7.612 5.944 17.178 1.00 91.94 98 CYS A N 1
ATOM 776 C CA . CYS A 1 98 ? -6.756 4.862 16.734 1.00 91.94 98 CYS A CA 1
ATOM 777 C C . CYS A 1 98 ? -5.526 5.456 16.053 1.00 91.94 98 CYS A C 1
ATOM 779 O O . CYS A 1 98 ? -5.641 6.336 15.202 1.00 91.94 98 CYS A O 1
ATOM 781 N N . ASP A 1 99 ? -4.347 4.973 16.433 1.00 92.25 99 ASP A N 1
ATOM 782 C CA . ASP A 1 99 ? -3.106 5.345 15.767 1.00 92.25 99 ASP A CA 1
ATOM 783 C C . ASP A 1 99 ? -2.897 4.466 14.531 1.00 92.25 99 ASP A C 1
ATOM 785 O O . ASP A 1 99 ? -2.451 3.321 14.620 1.00 92.25 99 ASP A O 1
ATOM 789 N N . TYR A 1 100 ? -3.240 5.016 13.370 1.00 94.00 100 TYR A N 1
ATOM 790 C CA . TYR A 1 100 ? -3.161 4.317 12.091 1.00 94.00 100 TYR A CA 1
ATOM 791 C C . TYR A 1 100 ? -1.709 3.988 11.705 1.00 94.00 100 TYR A C 1
ATOM 793 O O . TYR A 1 100 ? -1.477 2.961 11.067 1.00 94.00 100 TYR A O 1
ATOM 801 N N . THR A 1 101 ? -0.724 4.791 12.137 1.00 92.31 101 THR A N 1
ATOM 802 C CA . THR A 1 101 ? 0.699 4.556 11.817 1.00 92.31 101 THR A CA 1
ATOM 803 C C . THR A 1 101 ? 1.224 3.258 12.422 1.00 92.31 101 THR A C 1
ATOM 805 O O . THR A 1 101 ? 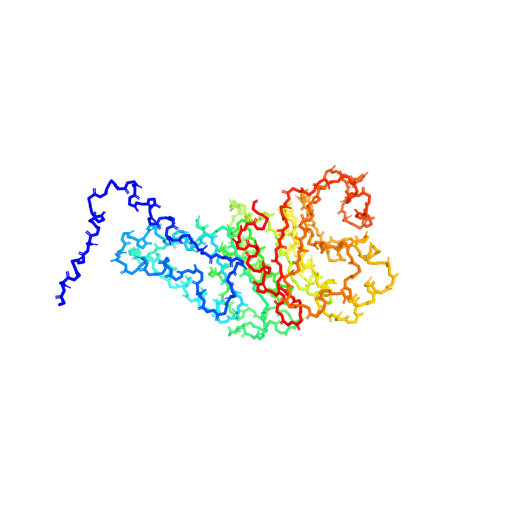2.103 2.613 11.856 1.00 92.31 101 THR A O 1
ATOM 808 N N . LYS A 1 102 ? 0.658 2.836 13.559 1.00 92.31 102 LYS A N 1
ATOM 809 C CA . LYS A 1 102 ? 1.054 1.613 14.260 1.00 92.31 102 LYS A CA 1
ATOM 810 C C . LYS A 1 102 ? 0.598 0.343 13.541 1.00 92.31 102 LYS A C 1
ATOM 812 O O . LYS A 1 102 ? 1.271 -0.688 13.635 1.00 92.31 102 LYS A O 1
ATOM 817 N N . TYR A 1 103 ? -0.556 0.403 12.880 1.00 93.31 103 TYR A N 1
ATOM 818 C CA . TYR A 1 103 ? -1.228 -0.779 12.342 1.00 93.31 103 TYR A CA 1
ATOM 819 C C . TYR A 1 103 ? -1.069 -0.916 10.834 1.00 93.31 103 TYR A C 1
ATOM 821 O O . TYR A 1 103 ? -0.988 -2.036 10.352 1.00 93.31 103 TYR A O 1
ATOM 829 N N . ILE A 1 104 ? -0.953 0.170 10.073 1.00 94.69 104 ILE A N 1
ATOM 830 C CA . ILE A 1 104 ? -0.839 0.050 8.617 1.00 94.69 104 ILE A CA 1
ATOM 831 C C . ILE A 1 104 ? 0.500 -0.586 8.239 1.00 94.69 104 ILE A C 1
ATOM 833 O O . ILE A 1 104 ? 1.575 -0.048 8.500 1.00 94.69 104 ILE A O 1
ATOM 837 N N . ARG A 1 105 ? 0.432 -1.769 7.617 1.00 93.56 105 ARG A N 1
ATOM 838 C CA . ARG A 1 105 ? 1.606 -2.504 7.123 1.00 93.56 105 ARG A CA 1
ATOM 839 C C . ARG A 1 105 ? 1.797 -2.319 5.629 1.00 93.56 105 ARG A C 1
ATOM 841 O O . ARG A 1 105 ? 2.930 -2.307 5.145 1.00 93.56 105 ARG A O 1
ATOM 848 N N . ARG A 1 106 ? 0.687 -2.205 4.907 1.00 93.00 106 ARG A N 1
ATOM 849 C CA . ARG A 1 106 ? 0.664 -2.149 3.455 1.00 93.00 106 ARG A CA 1
ATOM 850 C C . ARG A 1 106 ? -0.341 -1.110 2.993 1.00 93.00 106 ARG A C 1
ATOM 852 O O . ARG A 1 106 ? -1.481 -1.116 3.454 1.00 93.00 106 ARG A O 1
ATOM 859 N N . MET A 1 107 ? 0.053 -0.258 2.053 1.00 94.75 107 MET A N 1
ATOM 860 C CA . MET A 1 107 ? -0.872 0.676 1.414 1.00 94.75 107 MET A CA 1
ATOM 861 C C . MET A 1 107 ? -0.813 0.594 -0.110 1.00 94.75 107 MET A C 1
ATOM 863 O O . MET A 1 107 ? 0.263 0.691 -0.692 1.00 94.75 107 MET A O 1
ATOM 867 N N . TRP A 1 108 ? -1.971 0.422 -0.746 1.00 92.69 108 TRP A N 1
ATOM 868 C CA . TRP A 1 108 ? -2.115 0.409 -2.198 1.00 92.69 108 TRP A CA 1
ATOM 869 C C . TRP A 1 108 ? -2.802 1.676 -2.682 1.00 92.69 108 TRP A C 1
ATOM 871 O O . TRP A 1 108 ? -3.912 1.983 -2.251 1.00 92.69 108 TRP A O 1
ATOM 881 N N . MET A 1 109 ? -2.183 2.359 -3.636 1.00 91.69 109 MET A N 1
ATOM 882 C CA . MET A 1 109 ? -2.767 3.462 -4.390 1.00 91.69 109 MET A CA 1
ATOM 883 C C . MET A 1 109 ? -2.930 3.004 -5.839 1.00 91.69 109 MET A C 1
ATOM 885 O O . MET A 1 109 ? -1.940 2.820 -6.547 1.00 91.69 109 MET A O 1
ATOM 889 N N . GLY A 1 110 ? -4.181 2.766 -6.244 1.00 86.12 110 GLY A N 1
ATOM 890 C CA . GLY A 1 110 ? -4.511 2.236 -7.569 1.00 86.12 110 GLY A CA 1
ATOM 891 C C . GLY A 1 110 ? -4.333 3.251 -8.679 1.00 86.12 110 GLY A C 1
ATOM 892 O O . GLY A 1 110 ? -3.750 4.303 -8.463 1.00 86.12 110 GLY A O 1
ATOM 893 N N . GLN A 1 111 ? -4.846 2.936 -9.864 1.00 83.31 111 GLN A N 1
ATOM 894 C CA . GLN A 1 111 ? -4.865 3.854 -10.996 1.00 83.31 111 GLN A CA 1
ATOM 895 C C . GLN A 1 111 ? -6.143 4.691 -10.941 1.00 83.31 111 GLN A C 1
ATOM 897 O O . GLN A 1 111 ? -7.253 4.161 -11.005 1.00 83.31 111 GLN A O 1
ATOM 902 N N . PHE A 1 112 ? -5.999 6.005 -10.830 1.00 80.75 112 PHE A N 1
ATOM 903 C CA . PHE A 1 112 ? -7.122 6.926 -10.918 1.00 80.75 112 PHE A CA 1
ATOM 904 C C . PHE A 1 112 ? -6.658 8.257 -11.491 1.00 80.75 112 PHE A C 1
ATOM 906 O O . PHE A 1 112 ? -5.551 8.708 -11.219 1.00 80.75 112 PHE A O 1
ATOM 913 N N . ARG A 1 113 ? -7.539 8.872 -12.279 1.00 69.69 113 ARG A N 1
ATOM 914 C CA . ARG A 1 113 ? -7.339 10.186 -12.890 1.00 69.69 113 ARG A CA 1
ATOM 915 C C . ARG A 1 113 ? -8.273 11.209 -12.269 1.00 69.69 113 ARG A C 1
ATOM 917 O O . ARG A 1 113 ? -9.277 10.847 -11.651 1.00 69.69 113 ARG A O 1
ATOM 924 N N . GLY A 1 114 ? -7.958 12.475 -12.500 1.00 64.25 114 GLY A N 1
ATOM 925 C CA . GLY A 1 114 ? -8.724 13.603 -12.005 1.00 64.25 114 GLY A CA 1
ATOM 926 C C . GLY A 1 114 ? -8.065 14.280 -10.816 1.00 64.25 114 GLY A C 1
ATOM 927 O O . GLY A 1 114 ? -7.028 13.867 -10.302 1.00 64.25 114 GLY A O 1
ATOM 928 N N . SER A 1 115 ? -8.673 15.373 -10.387 1.00 56.94 115 SER A N 1
ATOM 929 C CA . SER A 1 115 ? -8.175 16.169 -9.282 1.00 56.94 115 SER A CA 1
ATOM 930 C C . SER A 1 115 ? -8.819 15.732 -7.971 1.00 56.94 115 SER A C 1
ATOM 932 O O . SER A 1 115 ? -10.044 15.630 -7.874 1.00 56.94 115 SER A O 1
ATOM 934 N N . LEU A 1 116 ? -8.015 15.527 -6.919 1.00 60.19 116 LEU A N 1
ATOM 935 C CA . LEU A 1 116 ? -8.594 15.726 -5.591 1.00 60.19 116 LEU A CA 1
ATOM 936 C C . LEU A 1 116 ? -8.942 17.219 -5.470 1.00 60.19 116 LEU A C 1
ATOM 938 O O . LEU A 1 116 ? -8.255 18.055 -6.064 1.00 60.19 116 LEU A O 1
ATOM 942 N N . PRO A 1 117 ? -9.967 17.597 -4.691 1.00 54.03 117 PRO A N 1
ATOM 943 C CA . PRO A 1 117 ? -10.223 19.001 -4.395 1.00 54.03 117 PRO A CA 1
ATOM 944 C C . PRO A 1 117 ? -8.946 19.685 -3.863 1.00 54.03 117 PRO A C 1
ATOM 946 O O . PRO A 1 117 ? -8.513 19.416 -2.745 1.00 54.03 117 PRO A O 1
ATOM 949 N N . GLY A 1 118 ? -8.316 20.538 -4.680 1.00 51.44 118 GLY A N 1
ATOM 950 C CA . GLY A 1 118 ? -7.052 21.215 -4.353 1.00 51.44 118 GLY A CA 1
ATOM 951 C C . GLY A 1 118 ? -5.751 20.526 -4.807 1.00 51.44 118 GLY A C 1
ATOM 952 O O . GLY A 1 118 ? -4.686 21.072 -4.528 1.00 51.44 118 GLY A O 1
ATOM 953 N N . LEU A 1 119 ? -5.803 19.390 -5.516 1.00 53.94 119 LEU A N 1
ATOM 954 C CA . LEU A 1 119 ? -4.660 18.750 -6.188 1.00 53.94 119 LEU A CA 1
ATOM 955 C C . LEU A 1 119 ? -5.037 18.368 -7.621 1.00 53.94 119 LEU A C 1
ATOM 957 O O . LEU A 1 119 ? -5.840 17.464 -7.828 1.00 53.94 119 LEU A O 1
ATOM 961 N N . SER A 1 120 ? -4.416 18.998 -8.617 1.00 55.00 120 SER A N 1
ATOM 962 C CA . SER A 1 120 ? -4.471 18.488 -9.992 1.00 55.00 120 SER A CA 1
ATOM 963 C C . SER A 1 120 ? -3.464 17.348 -10.138 1.00 55.00 120 SER A C 1
ATOM 965 O O . SER A 1 120 ? -2.260 17.601 -10.142 1.00 55.00 120 SER A O 1
ATOM 967 N N . LEU A 1 121 ? -3.939 16.101 -10.235 1.00 60.97 121 LEU A N 1
ATOM 968 C CA . LEU A 1 121 ? -3.098 14.951 -10.612 1.00 60.97 121 LEU A CA 1
ATOM 969 C C . LEU A 1 121 ? -2.910 14.869 -12.136 1.00 60.97 121 LEU A C 1
ATOM 971 O O . LEU A 1 121 ? -2.027 14.164 -12.626 1.00 60.97 121 LEU A O 1
ATOM 975 N N . ASP A 1 122 ? -3.693 15.648 -12.885 1.00 49.50 122 ASP A N 1
ATOM 976 C CA . ASP A 1 122 ? -3.599 15.761 -14.333 1.00 49.50 122 ASP A CA 1
ATOM 977 C C . ASP A 1 122 ? -2.395 16.638 -14.715 1.00 49.50 122 ASP A C 1
ATOM 979 O O . ASP A 1 122 ? -2.511 17.834 -14.965 1.00 49.50 122 ASP A O 1
ATOM 983 N N . GLY A 1 123 ? -1.215 16.019 -14.759 1.00 47.31 123 GLY A N 1
ATOM 984 C CA . GLY A 1 123 ? -0.135 16.415 -15.662 1.00 47.31 123 GLY A CA 1
ATOM 985 C C . GLY A 1 123 ? 0.750 17.602 -15.253 1.00 47.31 123 GLY A C 1
ATOM 986 O O . GLY A 1 123 ? 0.355 18.760 -15.270 1.00 47.31 123 GLY A O 1
ATOM 987 N N . PHE A 1 124 ? 2.037 17.289 -15.067 1.00 49.19 124 PHE A N 1
ATOM 988 C CA . PHE A 1 124 ? 3.218 18.116 -15.389 1.00 49.19 124 PHE A CA 1
ATOM 989 C C . PHE A 1 124 ? 3.431 19.468 -14.678 1.00 49.19 124 PHE A C 1
ATOM 991 O O . PHE A 1 124 ? 4.514 20.035 -14.824 1.00 49.19 124 PHE A O 1
ATOM 998 N N . GLY A 1 125 ? 2.476 19.972 -13.899 1.00 45.03 125 GLY A N 1
ATOM 999 C CA . GLY A 1 125 ? 2.629 21.199 -13.115 1.00 45.03 125 GLY A CA 1
ATOM 1000 C C . GLY A 1 125 ? 3.284 20.970 -11.743 1.00 45.03 125 GLY A C 1
ATOM 1001 O O . GLY A 1 125 ? 3.224 19.859 -11.210 1.00 45.03 125 GLY A O 1
ATOM 1002 N N . PRO A 1 126 ? 3.903 22.003 -11.135 1.00 49.12 126 PRO A N 1
ATOM 1003 C CA . PRO A 1 126 ? 4.233 21.964 -9.713 1.00 49.12 126 PRO A CA 1
ATOM 1004 C C . PRO A 1 126 ? 2.959 21.639 -8.929 1.00 49.12 126 PRO A C 1
ATOM 1006 O O . PRO A 1 126 ? 1.901 22.192 -9.222 1.00 49.12 126 PRO A O 1
ATOM 1009 N N . ILE A 1 127 ? 3.052 20.729 -7.954 1.00 53.00 127 ILE A N 1
ATOM 1010 C CA . ILE A 1 127 ? 1.940 20.396 -7.061 1.00 53.00 127 ILE A CA 1
ATOM 1011 C C . ILE A 1 127 ? 1.478 21.708 -6.421 1.00 53.00 127 ILE A C 1
ATOM 1013 O O . ILE A 1 127 ? 2.142 22.232 -5.527 1.00 53.00 127 ILE A O 1
ATOM 1017 N N . HIS A 1 128 ? 0.374 22.279 -6.905 1.00 48.69 128 HIS A N 1
ATOM 1018 C CA . HIS A 1 128 ? -0.252 23.412 -6.248 1.00 48.69 128 HIS A CA 1
ATOM 1019 C C . HIS A 1 128 ? -0.799 22.869 -4.931 1.00 48.69 128 HIS A C 1
ATOM 1021 O O . HIS A 1 128 ? -1.754 22.101 -4.911 1.00 48.69 128 HIS A O 1
ATOM 1027 N N . THR A 1 129 ? -0.112 23.195 -3.838 1.00 50.47 129 THR A N 1
ATOM 1028 C CA . THR A 1 129 ? -0.349 22.707 -2.474 1.00 50.47 129 THR A CA 1
ATOM 1029 C C . THR A 1 129 ? -1.618 23.313 -1.868 1.00 50.47 129 THR A C 1
ATOM 1031 O O . THR A 1 129 ? -1.569 23.906 -0.794 1.00 50.47 129 THR A O 1
ATOM 1034 N N . GLY A 1 130 ? -2.745 23.244 -2.578 1.00 55.09 130 GLY A N 1
ATOM 1035 C CA . GLY A 1 130 ? -4.036 23.682 -2.055 1.00 55.09 130 GLY A CA 1
ATOM 1036 C C . GLY A 1 130 ? -4.594 22.694 -1.035 1.0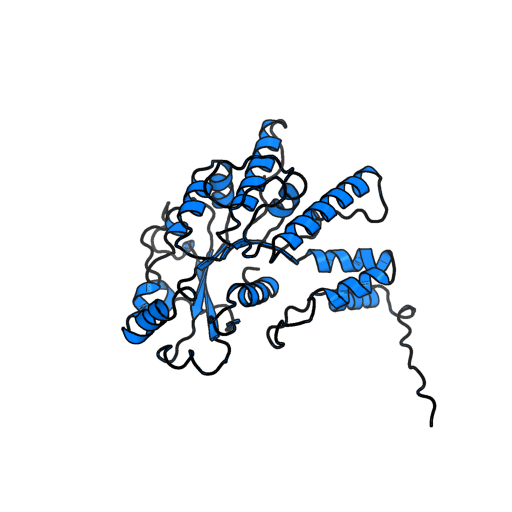0 55.09 130 GLY A C 1
ATOM 1037 O O . GLY A 1 130 ? -5.273 23.098 -0.096 1.00 55.09 130 GLY A O 1
ATOM 1038 N N . GLN A 1 131 ? -4.283 21.403 -1.189 1.00 66.31 131 GLN A N 1
ATOM 1039 C CA . GLN A 1 131 ? -4.777 20.373 -0.289 1.00 66.31 131 GLN A CA 1
ATOM 1040 C C . GLN A 1 131 ? -3.761 20.013 0.790 1.00 66.31 131 GLN A C 1
ATOM 1042 O O . GLN A 1 131 ? -2.598 19.703 0.521 1.00 66.31 131 GLN A O 1
ATOM 1047 N N . ASP A 1 132 ? -4.248 20.012 2.024 1.00 83.31 132 ASP A N 1
ATOM 1048 C CA . ASP A 1 132 ? -3.484 19.563 3.170 1.00 83.31 132 ASP A CA 1
ATOM 1049 C C . ASP A 1 132 ? -3.329 18.030 3.149 1.00 83.31 132 ASP A C 1
ATOM 1051 O O . ASP A 1 132 ? -4.248 17.288 3.515 1.00 83.31 132 ASP A O 1
ATOM 1055 N N . LEU A 1 133 ? -2.164 17.572 2.677 1.00 88.62 133 LEU A N 1
ATOM 1056 C CA . LEU A 1 133 ? -1.709 16.178 2.736 1.00 88.62 133 LEU A CA 1
ATOM 1057 C C . LEU A 1 133 ? -1.069 15.825 4.088 1.00 88.62 133 LEU A C 1
ATOM 1059 O O . LEU A 1 133 ? -0.615 14.690 4.258 1.00 88.62 133 LEU A O 1
ATOM 1063 N N . SER A 1 134 ? -1.045 16.753 5.055 1.00 88.44 134 SER A N 1
ATOM 1064 C CA . SER A 1 134 ? -0.513 16.500 6.395 1.00 88.44 134 SER A CA 1
ATOM 1065 C C . SER A 1 134 ? -1.113 15.279 7.092 1.00 88.44 134 SER A C 1
ATOM 1067 O O . SER A 1 134 ? -0.346 14.595 7.769 1.00 88.44 134 SER A O 1
ATOM 1069 N N . PRO A 1 135 ? -2.405 14.916 6.913 1.00 92.12 135 PRO A N 1
ATOM 1070 C CA . PRO A 1 135 ? -2.945 13.728 7.564 1.00 92.12 135 PRO A CA 1
ATOM 1071 C C . PRO A 1 135 ? -2.449 12.434 6.920 1.00 92.12 135 PRO A C 1
ATOM 1073 O O . PRO A 1 135 ? -2.198 11.461 7.622 1.00 92.12 135 PRO A O 1
ATOM 1076 N N . LEU A 1 136 ? -2.281 12.418 5.593 1.00 93.69 136 LEU A N 1
ATOM 1077 C CA . LEU A 1 136 ? -1.910 11.217 4.842 1.00 93.69 136 LEU A CA 1
ATOM 1078 C C . LEU A 1 136 ? -0.409 10.929 4.909 1.00 93.69 136 LEU A C 1
ATOM 1080 O O . LEU A 1 136 ? -0.017 9.772 5.038 1.00 93.69 136 LEU A O 1
ATOM 1084 N N . ALA A 1 137 ? 0.427 11.968 4.838 1.00 92.75 137 ALA A N 1
ATOM 1085 C CA . ALA A 1 137 ? 1.879 11.837 4.788 1.00 92.75 137 ALA A CA 1
ATOM 1086 C C . ALA A 1 137 ? 2.486 10.944 5.892 1.00 92.75 137 ALA A C 1
ATOM 1088 O O . ALA A 1 137 ? 3.224 10.023 5.538 1.00 92.75 137 ALA A O 1
ATOM 1089 N N . PRO A 1 138 ? 2.191 11.135 7.196 1.00 91.69 138 PRO A N 1
ATOM 1090 C CA . PRO A 1 138 ? 2.767 10.295 8.243 1.00 91.69 138 PRO A CA 1
ATOM 1091 C C . PRO A 1 138 ? 2.303 8.843 8.132 1.00 91.69 138 PRO A C 1
ATOM 1093 O O . PRO A 1 138 ? 3.090 7.942 8.387 1.00 91.69 138 PRO A O 1
ATOM 1096 N N . ILE A 1 139 ? 1.059 8.603 7.711 1.00 93.50 139 ILE A N 1
ATOM 1097 C CA . ILE A 1 139 ? 0.522 7.249 7.555 1.00 93.50 139 ILE A CA 1
ATOM 1098 C C . ILE A 1 139 ? 1.194 6.528 6.389 1.00 93.50 139 ILE A C 1
ATOM 1100 O O . ILE A 1 139 ? 1.709 5.425 6.546 1.00 93.50 139 ILE A O 1
ATOM 1104 N N . LEU A 1 140 ? 1.209 7.178 5.226 1.00 94.12 140 LEU A N 1
ATOM 1105 C CA . LEU A 1 140 ? 1.769 6.632 3.999 1.00 94.12 140 LEU A CA 1
ATOM 1106 C C . LEU A 1 140 ? 3.252 6.302 4.197 1.00 94.12 140 LEU A C 1
ATOM 1108 O O . LEU A 1 140 ? 3.691 5.215 3.843 1.00 94.12 140 LEU A O 1
ATOM 1112 N N . LEU A 1 141 ? 4.018 7.211 4.804 1.00 93.12 141 LEU A N 1
ATOM 1113 C CA . LEU A 1 141 ? 5.461 7.051 5.006 1.00 93.12 141 LEU A CA 1
ATOM 1114 C C . LEU A 1 141 ? 5.817 6.167 6.216 1.00 93.12 141 LEU A C 1
ATOM 1116 O O . LEU A 1 141 ? 6.970 5.748 6.352 1.00 93.12 141 LEU A O 1
ATOM 1120 N N . ALA A 1 142 ? 4.851 5.846 7.079 1.00 92.06 142 ALA A N 1
ATOM 1121 C CA . ALA A 1 142 ? 4.988 4.852 8.146 1.00 92.06 142 ALA A CA 1
ATOM 1122 C C . ALA A 1 142 ? 4.654 3.416 7.692 1.00 92.06 142 ALA A C 1
ATOM 1124 O O . ALA A 1 142 ? 4.932 2.475 8.435 1.00 92.06 142 ALA A O 1
ATOM 1125 N N . ALA A 1 143 ? 4.102 3.229 6.488 1.00 94.00 143 ALA A N 1
ATOM 1126 C CA . ALA A 1 143 ? 3.788 1.908 5.957 1.00 94.00 143 ALA A CA 1
ATOM 1127 C C . ALA A 1 143 ? 5.052 1.193 5.418 1.00 94.00 143 ALA A C 1
ATOM 1129 O O . ALA A 1 143 ? 5.659 1.668 4.460 1.00 94.00 143 ALA A O 1
ATOM 1130 N N . PRO A 1 144 ? 5.428 0.008 5.938 1.00 93.94 144 PRO A N 1
ATOM 1131 C CA . PRO A 1 144 ? 6.555 -0.785 5.436 1.00 93.94 144 PRO A CA 1
ATOM 1132 C C . PRO A 1 144 ? 6.497 -1.145 3.945 1.00 93.94 144 PRO A C 1
ATOM 1134 O O . PRO A 1 144 ? 7.547 -1.295 3.315 1.00 93.94 144 PRO A O 1
ATOM 1137 N N . CYS A 1 145 ? 5.296 -1.309 3.385 1.00 94.75 145 CYS A N 1
ATOM 1138 C CA . CYS A 1 145 ? 5.087 -1.658 1.985 1.00 94.75 145 CYS A CA 1
ATOM 1139 C C . CYS A 1 145 ? 4.102 -0.688 1.327 1.00 94.75 145 CYS A C 1
ATOM 1141 O O . CYS A 1 145 ? 2.971 -0.526 1.788 1.00 94.75 145 CYS A O 1
ATOM 1143 N N . ILE A 1 146 ? 4.520 -0.067 0.228 1.00 95.00 146 ILE A N 1
ATOM 1144 C CA . ILE A 1 146 ? 3.687 0.851 -0.548 1.00 95.00 146 ILE A CA 1
ATOM 1145 C C . ILE A 1 146 ? 3.595 0.332 -1.976 1.00 95.00 146 ILE A C 1
ATOM 1147 O O . ILE A 1 146 ? 4.617 0.076 -2.607 1.00 95.00 146 ILE A O 1
ATOM 1151 N N . ALA A 1 147 ? 2.378 0.226 -2.496 1.00 93.44 147 ALA A N 1
ATOM 1152 C CA . ALA A 1 147 ? 2.111 0.043 -3.911 1.00 93.44 147 ALA A CA 1
ATOM 1153 C C . ALA A 1 147 ? 1.514 1.322 -4.498 1.00 93.44 147 ALA A C 1
ATOM 1155 O O . ALA A 1 147 ? 0.589 1.903 -3.929 1.00 93.44 147 ALA A O 1
ATOM 1156 N N . VAL A 1 148 ? 2.049 1.764 -5.632 1.00 92.06 148 VAL A N 1
ATOM 1157 C CA . VAL A 1 148 ? 1.622 2.988 -6.310 1.00 92.06 148 VAL A CA 1
ATOM 1158 C C . VAL A 1 148 ? 1.570 2.766 -7.817 1.00 92.06 148 VAL A C 1
ATOM 1160 O O . VAL A 1 148 ? 2.478 2.176 -8.406 1.00 92.06 148 VAL A O 1
ATOM 1163 N N . ASP A 1 149 ? 0.498 3.224 -8.451 1.00 88.00 149 ASP A N 1
ATOM 1164 C CA . ASP A 1 149 ? 0.461 3.378 -9.904 1.00 88.00 149 ASP A CA 1
ATOM 1165 C C . ASP A 1 149 ? 1.273 4.605 -10.338 1.00 88.00 149 ASP A C 1
ATOM 1167 O O . ASP A 1 149 ? 1.272 5.627 -9.647 1.00 88.00 149 ASP A O 1
ATOM 1171 N N . PHE A 1 150 ? 1.963 4.523 -11.479 1.00 84.50 150 PHE A N 1
ATOM 1172 C CA . PHE A 1 150 ? 2.718 5.643 -12.042 1.00 84.50 150 PHE A CA 1
ATOM 1173 C C . PHE A 1 150 ? 1.878 6.925 -12.098 1.00 84.50 150 PHE A C 1
ATOM 1175 O O . PHE A 1 150 ? 2.375 7.969 -11.670 1.00 84.50 150 PHE A O 1
ATOM 1182 N N . GLU A 1 151 ? 0.605 6.837 -12.510 1.00 81.88 151 GLU A N 1
ATOM 1183 C CA . GLU A 1 151 ? -0.307 7.987 -12.603 1.00 81.88 151 GLU A CA 1
ATOM 1184 C C . GLU A 1 151 ? -0.484 8.710 -11.254 1.00 81.88 151 GLU A C 1
ATOM 1186 O O . GLU A 1 151 ? -0.740 9.912 -11.224 1.00 81.88 151 GLU A O 1
ATOM 1191 N N . ASN A 1 152 ? -0.255 8.015 -10.137 1.00 85.69 152 ASN A N 1
ATOM 1192 C CA . ASN A 1 152 ? -0.450 8.517 -8.780 1.00 85.69 152 ASN A CA 1
ATOM 1193 C C . ASN A 1 152 ? 0.838 8.809 -8.005 1.00 85.69 152 ASN A C 1
ATOM 1195 O O . ASN A 1 152 ? 0.794 9.135 -6.814 1.00 85.69 152 ASN A O 1
ATOM 1199 N N . LEU A 1 153 ? 1.993 8.818 -8.677 1.00 87.00 153 LEU A N 1
ATOM 1200 C CA . LEU A 1 153 ? 3.253 9.266 -8.071 1.00 87.00 153 LEU A CA 1
ATOM 1201 C C . LEU A 1 153 ? 3.198 10.711 -7.566 1.00 87.00 153 LEU A C 1
ATOM 1203 O O . LEU A 1 153 ? 3.919 11.052 -6.629 1.00 87.00 153 LEU A O 1
ATOM 1207 N N . GLY A 1 154 ? 2.329 11.552 -8.136 1.00 84.81 154 GLY A N 1
ATOM 1208 C CA . GLY A 1 154 ? 2.098 12.913 -7.649 1.00 84.81 154 GLY A CA 1
ATOM 1209 C C . GLY A 1 154 ? 1.633 12.953 -6.189 1.00 84.81 154 GLY A C 1
ATOM 1210 O O . GLY A 1 154 ? 2.115 13.784 -5.420 1.00 84.81 154 GLY A O 1
ATOM 1211 N N . LEU A 1 155 ? 0.776 12.014 -5.771 1.00 88.31 155 LEU A N 1
ATOM 1212 C CA . LEU A 1 155 ? 0.289 11.918 -4.391 1.00 88.31 155 LEU A CA 1
ATOM 1213 C C . LEU A 1 155 ? 1.414 11.527 -3.421 1.00 88.31 155 LEU A C 1
ATOM 1215 O O . LEU A 1 155 ? 1.594 12.168 -2.382 1.00 88.31 155 LEU A O 1
ATOM 1219 N N . LEU A 1 156 ? 2.212 10.519 -3.793 1.00 91.56 156 LEU A N 1
ATOM 1220 C CA . LEU A 1 156 ? 3.403 10.109 -3.042 1.00 91.56 156 LEU A CA 1
ATOM 1221 C C . LEU A 1 156 ? 4.407 11.267 -2.936 1.00 91.56 156 LEU A C 1
ATOM 1223 O O . LEU A 1 156 ? 4.890 11.573 -1.846 1.00 91.56 156 LEU A O 1
ATOM 1227 N N . SER A 1 157 ? 4.680 11.950 -4.050 1.00 89.50 157 SER A N 1
ATOM 1228 C CA . SER A 1 157 ? 5.560 13.120 -4.093 1.00 89.50 157 SER A CA 1
ATOM 1229 C C . SER A 1 157 ? 5.060 14.241 -3.184 1.00 89.50 157 SER A C 1
ATOM 1231 O O . SER A 1 157 ? 5.857 14.832 -2.461 1.00 89.50 157 SER A O 1
ATOM 1233 N N . GLY A 1 158 ? 3.752 14.514 -3.175 1.00 88.00 158 GLY A N 1
ATOM 1234 C CA . GLY A 1 158 ? 3.141 15.513 -2.300 1.00 88.00 158 GLY A CA 1
ATOM 1235 C C . GLY A 1 158 ? 3.300 15.169 -0.816 1.00 88.00 158 GLY A C 1
ATOM 1236 O O . GLY A 1 158 ? 3.677 16.031 -0.021 1.00 88.00 158 GLY A O 1
ATOM 1237 N N . CYS A 1 159 ? 3.100 13.901 -0.447 1.00 91.94 159 CYS A N 1
ATOM 1238 C CA . CYS A 1 159 ? 3.313 13.419 0.921 1.00 91.94 159 CYS A CA 1
ATOM 1239 C C . CYS A 1 159 ? 4.781 13.548 1.354 1.00 91.94 159 CYS A C 1
ATOM 1241 O O . CYS A 1 159 ? 5.068 14.024 2.454 1.00 91.94 159 CYS A O 1
ATOM 1243 N N . LEU A 1 160 ? 5.718 13.176 0.477 1.00 91.06 160 LEU A N 1
ATOM 1244 C CA . LEU A 1 160 ? 7.154 13.316 0.723 1.00 91.06 160 LEU A CA 1
ATOM 1245 C C . LEU A 1 160 ? 7.572 14.777 0.871 1.00 91.06 160 LEU A C 1
ATOM 1247 O O . LEU A 1 160 ? 8.331 15.101 1.782 1.00 91.06 160 LEU A O 1
ATOM 1251 N N . PHE A 1 161 ? 7.067 15.658 0.007 1.00 88.81 161 PHE A N 1
ATOM 1252 C CA . PHE A 1 161 ? 7.315 17.093 0.096 1.00 88.81 161 PHE A CA 1
ATOM 1253 C C . PHE A 1 161 ? 6.808 17.665 1.425 1.00 88.81 161 PHE A C 1
ATOM 1255 O O . PHE A 1 161 ? 7.537 18.400 2.093 1.00 88.81 161 PHE A O 1
ATOM 1262 N N . HIS A 1 162 ? 5.595 17.289 1.843 1.00 87.94 162 HIS A N 1
ATOM 1263 C CA . HIS A 1 162 ? 5.032 17.714 3.122 1.00 87.94 162 HIS A CA 1
ATOM 1264 C C . HIS A 1 162 ? 5.898 17.256 4.306 1.00 87.94 162 HIS A C 1
ATOM 1266 O O . HIS A 1 162 ? 6.293 18.073 5.140 1.00 87.94 162 HIS A O 1
ATOM 1272 N N . ALA A 1 163 ? 6.252 15.967 4.356 1.00 88.56 163 ALA A N 1
ATOM 1273 C CA . ALA A 1 163 ? 7.116 15.418 5.400 1.00 88.56 163 ALA A CA 1
ATOM 1274 C C . ALA A 1 163 ? 8.489 16.110 5.427 1.00 88.56 163 ALA A C 1
ATOM 1276 O O . ALA A 1 163 ? 8.983 16.495 6.489 1.00 88.56 163 ALA A O 1
ATOM 1277 N N . TRP A 1 164 ? 9.072 16.364 4.253 1.00 86.62 164 TRP A N 1
ATOM 1278 C CA . TRP A 1 164 ? 10.339 17.078 4.128 1.00 86.62 164 TRP A CA 1
ATOM 1279 C C . TRP A 1 164 ? 10.259 18.506 4.682 1.00 86.62 164 TRP A C 1
ATOM 1281 O O . TRP A 1 164 ? 11.113 18.912 5.467 1.00 86.62 164 TRP A O 1
ATOM 1291 N N . LYS A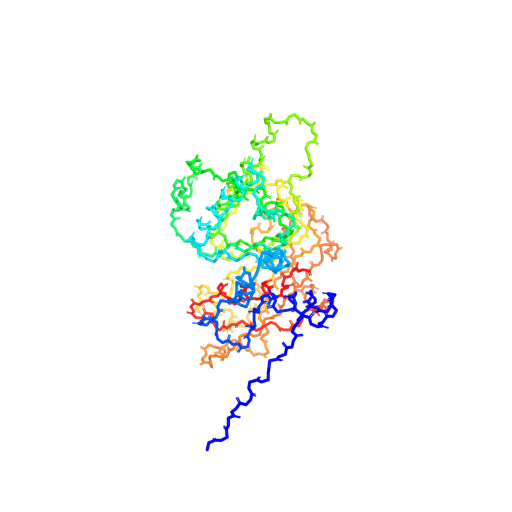 1 165 ? 9.203 19.253 4.335 1.00 86.06 165 LYS A N 1
ATOM 1292 C CA . LYS A 1 165 ? 8.978 20.621 4.824 1.00 86.06 165 LYS A CA 1
ATOM 1293 C C . LYS A 1 165 ? 8.733 20.666 6.336 1.00 86.06 165 LYS A C 1
ATOM 1295 O O . LYS A 1 165 ? 9.220 21.570 7.008 1.00 86.06 165 LYS A O 1
ATOM 1300 N N . SER A 1 166 ? 8.020 19.685 6.896 1.00 83.06 166 SER A N 1
ATOM 1301 C CA . SER A 1 166 ? 7.830 19.607 8.354 1.00 83.06 166 SER A CA 1
ATOM 1302 C C . SER A 1 166 ? 9.143 19.382 9.111 1.00 83.06 166 SER A C 1
ATOM 1304 O O . SER A 1 166 ? 9.305 19.895 10.214 1.00 83.06 166 SER A O 1
ATOM 1306 N N . ARG A 1 167 ? 10.115 18.693 8.497 1.00 76.94 167 ARG A N 1
ATOM 1307 C CA . ARG A 1 167 ? 11.446 18.489 9.078 1.00 76.94 167 ARG A CA 1
ATOM 1308 C C . ARG A 1 167 ? 12.271 19.767 9.084 1.00 76.94 167 ARG A C 1
ATOM 1310 O O . ARG A 1 167 ? 12.900 20.053 10.086 1.00 76.94 167 ARG A O 1
ATOM 1317 N N . THR A 1 168 ? 12.286 20.538 7.997 1.00 69.69 168 THR A N 1
ATOM 1318 C CA . THR A 1 168 ? 13.083 21.779 7.953 1.00 69.69 168 THR A CA 1
ATOM 1319 C C . THR A 1 168 ? 12.641 22.804 8.997 1.00 69.69 168 THR A C 1
ATOM 1321 O O . THR A 1 168 ? 13.427 23.667 9.368 1.00 69.69 168 THR A O 1
ATOM 1324 N N . ASN A 1 169 ? 11.403 22.690 9.483 1.00 69.94 169 ASN A N 1
ATOM 1325 C CA . ASN A 1 169 ? 10.847 23.569 10.505 1.00 69.94 169 ASN A CA 1
ATOM 1326 C C . ASN A 1 169 ? 11.086 23.066 11.941 1.00 69.94 169 ASN A C 1
ATOM 1328 O O . ASN A 1 169 ? 10.998 23.862 12.871 1.00 69.94 169 ASN A O 1
ATOM 1332 N N . ASN A 1 170 ? 11.390 21.777 12.131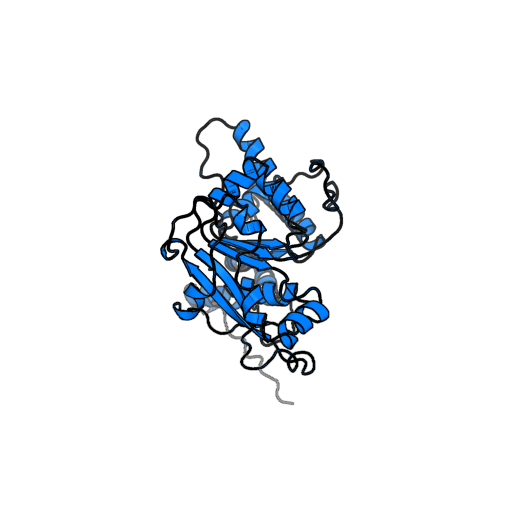 1.00 62.94 170 ASN A N 1
ATOM 1333 C CA . ASN A 1 170 ? 11.588 21.160 13.442 1.00 62.94 170 ASN A CA 1
ATOM 1334 C C . ASN A 1 170 ? 13.074 20.801 13.624 1.00 62.94 170 ASN A C 1
ATOM 1336 O O . ASN A 1 170 ? 13.644 20.075 12.813 1.00 62.94 170 ASN A O 1
ATOM 1340 N N . HIS A 1 171 ? 13.707 21.317 14.682 1.00 52.19 171 HIS A N 1
ATOM 1341 C CA . HIS A 1 171 ? 15.144 21.163 14.953 1.00 52.19 171 HIS A CA 1
ATOM 1342 C C . HIS A 1 171 ? 15.654 19.701 14.904 1.00 52.19 171 HIS A C 1
ATOM 1344 O O . HIS A 1 171 ? 14.918 18.744 15.152 1.00 52.19 171 HIS A O 1
ATOM 1350 N N . GLU A 1 172 ? 16.936 19.554 14.548 1.00 47.06 172 GLU A N 1
ATOM 1351 C CA . GLU A 1 172 ? 17.666 18.298 14.326 1.00 47.06 172 GLU A CA 1
ATOM 1352 C C . GLU A 1 172 ? 17.441 17.255 15.438 1.00 47.06 172 GLU A C 1
ATOM 1354 O O . GLU A 1 172 ? 17.663 17.528 16.613 1.00 47.06 172 GLU A O 1
ATOM 1359 N N . GLY A 1 173 ? 17.016 16.042 15.062 1.00 52.97 173 GLY A N 1
ATOM 1360 C CA . GLY A 1 173 ? 16.822 14.923 16.001 1.00 52.97 173 GLY A CA 1
ATOM 1361 C C . GLY A 1 173 ? 15.601 14.035 15.736 1.00 52.97 173 GLY A C 1
ATOM 1362 O O . GLY A 1 173 ? 15.429 13.022 16.409 1.00 52.97 173 GLY A O 1
ATOM 1363 N N . SER A 1 174 ? 14.750 14.378 14.762 1.00 50.59 174 SER A N 1
ATOM 1364 C CA . SER A 1 174 ? 13.566 13.567 14.440 1.00 50.59 174 SER A CA 1
ATOM 1365 C C . SER A 1 174 ? 13.931 12.178 13.874 1.00 50.59 174 SER A C 1
ATOM 1367 O O . SER A 1 174 ? 14.912 12.069 13.131 1.00 50.59 174 SER A O 1
ATOM 1369 N N . PRO A 1 175 ? 13.151 11.126 14.208 1.00 51.06 175 PRO A N 1
ATOM 1370 C CA . PRO A 1 175 ? 13.396 9.739 13.800 1.00 51.06 175 PRO A CA 1
ATOM 1371 C C . PRO A 1 175 ? 13.405 9.550 12.275 1.00 51.06 175 PRO A C 1
ATOM 1373 O O . PRO A 1 175 ? 13.065 10.459 11.517 1.00 51.06 175 PRO A O 1
ATOM 1376 N N . ALA A 1 176 ? 13.820 8.353 11.831 1.00 56.97 176 ALA A N 1
ATOM 1377 C CA . ALA A 1 176 ? 13.942 7.999 10.417 1.00 56.97 176 ALA A CA 1
ATOM 1378 C C . ALA A 1 176 ? 12.705 8.443 9.618 1.00 56.97 176 ALA A C 1
ATOM 1380 O O . ALA A 1 176 ? 11.580 8.051 9.919 1.00 56.97 176 ALA A O 1
ATOM 1381 N N . LEU A 1 177 ? 12.949 9.279 8.603 1.00 64.75 177 LEU A N 1
ATOM 1382 C CA . LEU A 1 177 ? 11.926 10.016 7.851 1.00 64.75 177 LEU A CA 1
ATOM 1383 C C . LEU A 1 177 ? 10.935 9.088 7.131 1.00 64.75 177 LEU A C 1
ATOM 1385 O O . LEU A 1 177 ? 9.803 9.479 6.856 1.00 64.75 177 LEU A O 1
ATOM 1389 N N . TYR A 1 178 ? 11.388 7.872 6.823 1.00 76.25 178 TYR A N 1
ATOM 1390 C CA . TYR A 1 178 ? 10.693 6.889 6.012 1.00 76.25 178 TYR A CA 1
ATOM 1391 C C . TYR A 1 178 ? 10.892 5.500 6.623 1.00 76.25 178 TYR A C 1
ATOM 1393 O O . TYR A 1 178 ? 12.016 5.077 6.889 1.00 76.25 178 TYR A O 1
ATOM 1401 N N . SER A 1 179 ? 9.792 4.789 6.829 1.00 78.94 179 SER A N 1
ATOM 1402 C CA . SER A 1 179 ? 9.775 3.355 7.106 1.00 78.94 179 SER A CA 1
ATOM 1403 C C . SER A 1 179 ? 9.645 2.426 5.884 1.00 78.94 179 SER A C 1
ATOM 1405 O O . SER A 1 179 ? 9.938 1.239 6.073 1.00 78.94 179 SER A O 1
ATOM 1407 N N . PRO A 1 180 ? 9.199 2.857 4.674 1.00 84.25 180 PRO A N 1
ATOM 1408 C CA . PRO A 1 180 ? 8.880 1.899 3.630 1.00 84.25 180 PRO A CA 1
ATOM 1409 C C . PRO A 1 180 ? 10.153 1.218 3.155 1.00 84.25 180 PRO A C 1
ATOM 1411 O O . PRO A 1 180 ? 11.127 1.868 2.780 1.00 84.25 180 PRO A O 1
ATOM 1414 N N . LYS A 1 181 ? 10.134 -0.109 3.180 1.00 91.81 181 LYS A N 1
ATOM 1415 C CA . LYS A 1 181 ? 11.218 -0.957 2.683 1.00 91.81 181 LYS A CA 1
ATOM 1416 C C . LYS A 1 181 ? 10.884 -1.518 1.313 1.00 91.81 181 LYS A C 1
ATOM 1418 O O . LYS A 1 181 ? 11.786 -1.701 0.499 1.00 91.81 181 LYS A O 1
ATOM 1423 N N . THR A 1 182 ? 9.595 -1.743 1.059 1.00 94.44 182 THR A N 1
ATOM 1424 C CA . THR A 1 182 ? 9.091 -2.310 -0.188 1.00 94.44 182 THR A CA 1
ATOM 1425 C C . THR A 1 182 ? 8.300 -1.264 -0.965 1.00 94.44 182 THR A C 1
ATOM 1427 O O . THR A 1 182 ? 7.311 -0.726 -0.464 1.00 94.44 182 THR A O 1
ATOM 1430 N N . LEU A 1 183 ? 8.720 -1.002 -2.203 1.00 94.06 183 LEU A N 1
ATOM 1431 C CA . LEU A 1 183 ? 7.991 -0.179 -3.163 1.00 94.06 183 LEU A CA 1
ATOM 1432 C C . LEU A 1 183 ? 7.546 -1.043 -4.340 1.00 94.06 183 LEU A C 1
ATOM 1434 O O . LEU A 1 183 ? 8.371 -1.542 -5.105 1.00 94.06 183 LEU A O 1
ATOM 1438 N N . MET A 1 184 ? 6.240 -1.177 -4.517 1.00 92.31 184 MET A N 1
ATOM 1439 C CA . MET A 1 184 ? 5.658 -1.741 -5.721 1.00 92.31 184 MET A CA 1
ATOM 1440 C C . MET A 1 184 ? 5.202 -0.616 -6.647 1.00 92.31 184 MET A C 1
ATOM 1442 O O . MET A 1 184 ? 4.428 0.251 -6.253 1.00 92.31 184 MET A O 1
ATOM 1446 N N . VAL A 1 185 ? 5.678 -0.638 -7.887 1.00 89.25 185 VAL A N 1
ATOM 1447 C CA . VAL A 1 185 ? 5.292 0.327 -8.914 1.00 89.25 185 VAL A CA 1
ATOM 1448 C C . VAL A 1 185 ? 4.525 -0.401 -10.005 1.00 89.25 185 VAL A C 1
ATOM 1450 O O . VAL A 1 185 ? 5.013 -1.385 -10.568 1.00 89.25 185 VAL A O 1
ATOM 1453 N N . THR A 1 186 ? 3.325 0.088 -10.290 1.00 85.69 186 THR A N 1
ATOM 1454 C CA . THR A 1 186 ? 2.445 -0.420 -11.349 1.00 85.69 186 THR A CA 1
ATOM 1455 C C . THR A 1 186 ? 2.246 0.645 -12.417 1.00 85.69 186 THR A C 1
ATOM 1457 O O . THR A 1 186 ? 2.433 1.828 -12.142 1.00 85.69 186 THR A O 1
ATOM 1460 N N . GLY A 1 187 ? 1.920 0.244 -13.644 1.00 76.75 187 GLY A N 1
ATOM 1461 C CA . GLY A 1 187 ? 1.563 1.185 -14.702 1.00 76.75 187 GLY A CA 1
ATOM 1462 C C . GLY A 1 187 ? 2.469 1.131 -15.939 1.00 76.75 187 GLY A C 1
ATOM 1463 O O . GLY A 1 187 ? 3.302 0.234 -16.113 1.00 76.75 187 GLY A O 1
ATOM 1464 N N . SER A 1 188 ? 2.291 2.112 -16.828 1.00 71.19 188 SER A N 1
ATOM 1465 C CA . SER A 1 188 ? 2.919 2.131 -18.156 1.00 71.19 188 SER A CA 1
ATOM 1466 C C . SER A 1 188 ? 4.313 2.747 -18.134 1.00 71.19 188 SER A C 1
ATOM 1468 O O . SER A 1 188 ? 4.501 3.835 -17.592 1.00 71.19 188 SER A O 1
ATOM 1470 N N . GLU A 1 189 ? 5.285 2.126 -18.809 1.00 62.50 189 GLU A N 1
ATOM 1471 C CA . GLU A 1 189 ? 6.644 2.682 -18.956 1.00 62.50 189 GLU A CA 1
ATOM 1472 C C . GLU A 1 189 ? 6.653 4.026 -19.707 1.00 62.50 189 GLU A C 1
ATOM 1474 O O . GLU A 1 189 ? 7.551 4.851 -19.522 1.00 62.50 189 GLU A O 1
ATOM 1479 N N . PHE A 1 190 ? 5.609 4.323 -20.488 1.00 65.62 190 PHE A N 1
ATOM 1480 C CA . PHE A 1 190 ? 5.428 5.642 -21.102 1.00 65.62 190 PHE A CA 1
ATOM 1481 C C . PHE A 1 190 ? 5.282 6.776 -20.067 1.00 65.62 190 PHE A C 1
ATOM 1483 O O . PHE A 1 190 ? 5.539 7.938 -20.387 1.00 65.62 190 PHE A O 1
ATOM 1490 N N . MET A 1 191 ? 4.972 6.449 -18.807 1.00 67.56 191 MET A N 1
ATOM 1491 C CA . MET A 1 191 ? 4.937 7.392 -17.685 1.00 67.56 191 MET A CA 1
ATOM 1492 C C . MET A 1 191 ? 6.312 7.627 -17.032 1.00 67.56 191 MET A C 1
ATOM 1494 O O . MET A 1 191 ? 6.410 8.318 -16.018 1.00 67.56 191 MET A O 1
ATOM 1498 N N . THR A 1 192 ? 7.410 7.162 -17.645 1.00 66.31 192 THR A N 1
ATOM 1499 C CA . THR A 1 192 ? 8.802 7.489 -17.254 1.00 66.31 192 THR A CA 1
ATOM 1500 C C . THR A 1 192 ? 9.047 8.983 -17.044 1.00 66.31 192 THR A C 1
ATOM 1502 O O . THR A 1 192 ? 9.887 9.356 -16.225 1.00 66.31 192 THR A O 1
ATOM 1505 N N . ARG A 1 193 ? 8.299 9.867 -17.719 1.00 71.19 193 ARG A N 1
ATOM 1506 C CA . ARG A 1 193 ? 8.363 11.316 -17.465 1.00 71.19 193 ARG A CA 1
ATOM 1507 C C . ARG A 1 193 ? 7.986 11.672 -16.024 1.00 71.19 193 ARG A C 1
ATOM 1509 O O . ARG A 1 193 ? 8.724 12.428 -15.397 1.00 71.19 193 ARG A O 1
ATOM 1516 N N . GLN A 1 194 ? 6.899 11.113 -15.487 1.00 73.50 194 GLN A N 1
ATOM 1517 C CA . GLN A 1 194 ? 6.463 11.352 -14.103 1.00 73.50 194 GLN A CA 1
ATOM 1518 C C . GLN A 1 194 ? 7.502 10.832 -13.109 1.00 73.50 194 GLN A C 1
ATOM 1520 O O . GLN A 1 194 ? 7.879 11.539 -12.174 1.00 73.50 194 GLN A O 1
ATOM 1525 N N . TRP A 1 195 ? 8.051 9.647 -13.384 1.00 82.12 195 TRP A N 1
ATOM 1526 C CA . TRP A 1 195 ? 9.157 9.095 -12.610 1.00 82.12 195 TRP A CA 1
ATOM 1527 C C . TRP A 1 195 ? 10.390 10.004 -12.622 1.00 82.12 195 TRP A C 1
ATOM 1529 O O . TRP A 1 195 ? 10.982 10.261 -11.580 1.00 82.12 195 TRP A O 1
ATOM 1539 N N . SER A 1 196 ? 10.756 10.547 -13.786 1.00 80.88 196 SER A N 1
ATOM 1540 C CA . SER A 1 196 ? 11.904 11.450 -13.903 1.00 80.88 196 SER A CA 1
ATOM 1541 C C . SER A 1 196 ? 11.717 12.746 -13.111 1.00 80.88 196 SER A C 1
ATOM 1543 O O . SER A 1 196 ? 12.679 13.279 -12.566 1.00 80.88 196 SER A O 1
ATOM 1545 N N . SER A 1 197 ? 10.488 13.262 -13.023 1.00 82.62 197 SER A N 1
ATOM 1546 C CA . SER A 1 197 ? 10.178 14.418 -12.181 1.00 82.62 197 SER A CA 1
ATOM 1547 C C . SER A 1 197 ? 10.307 14.065 -10.702 1.00 82.62 197 SER A C 1
ATOM 1549 O O . SER A 1 197 ? 10.901 14.827 -9.948 1.00 82.62 197 SER A O 1
ATOM 1551 N N . PHE A 1 198 ? 9.823 12.886 -10.306 1.00 84.62 198 PHE A N 1
ATOM 1552 C CA . PHE A 1 198 ? 9.927 12.380 -8.941 1.00 84.62 198 PHE A CA 1
ATOM 1553 C C . PHE A 1 198 ? 11.388 12.211 -8.489 1.00 84.62 198 PHE A C 1
ATOM 1555 O O . PHE A 1 198 ? 11.773 12.741 -7.446 1.00 84.62 198 PHE A O 1
ATOM 1562 N N . THR A 1 199 ? 12.230 11.558 -9.299 1.00 86.94 199 THR A N 1
ATOM 1563 C CA . THR A 1 199 ? 13.650 11.307 -8.980 1.00 86.94 199 THR A CA 1
ATOM 1564 C C . THR A 1 199 ? 14.510 12.569 -8.958 1.00 86.94 199 THR A C 1
ATOM 1566 O O . THR A 1 199 ? 15.535 12.587 -8.282 1.00 86.94 199 THR A O 1
ATOM 1569 N N . LYS A 1 200 ? 14.115 13.631 -9.674 1.00 87.56 200 LYS A N 1
ATOM 1570 C CA . LYS A 1 200 ? 14.820 14.926 -9.670 1.00 87.56 200 LYS A CA 1
ATOM 1571 C C . LYS A 1 200 ? 14.617 15.722 -8.383 1.00 87.56 200 LYS A C 1
ATOM 1573 O O . LYS A 1 200 ? 15.385 16.644 -8.116 1.00 87.56 200 LYS A O 1
ATOM 1578 N N . THR A 1 201 ? 13.592 15.407 -7.596 1.00 89.62 201 THR A N 1
ATOM 1579 C CA . THR A 1 201 ? 13.389 16.056 -6.298 1.00 89.62 201 THR A CA 1
ATOM 1580 C C . THR A 1 201 ? 14.316 15.458 -5.241 1.00 89.62 201 THR A C 1
ATOM 1582 O O . THR A 1 201 ? 14.567 14.255 -5.230 1.00 89.62 201 THR A O 1
ATOM 1585 N N . VAL A 1 202 ? 14.789 16.282 -4.300 1.00 89.31 202 VAL A N 1
ATOM 1586 C CA . VAL A 1 202 ? 15.637 15.803 -3.191 1.00 89.31 202 VAL A CA 1
ATOM 1587 C C . VAL A 1 202 ? 14.893 14.772 -2.337 1.00 89.31 202 VAL A C 1
ATOM 1589 O O . VAL A 1 202 ? 15.436 13.715 -2.034 1.00 89.31 202 VAL A O 1
ATOM 1592 N N . HIS A 1 203 ? 13.633 15.039 -1.989 1.00 88.50 203 HIS A N 1
ATOM 1593 C CA . HIS A 1 203 ? 12.834 14.139 -1.154 1.00 88.50 203 HIS A CA 1
ATOM 1594 C C . HIS A 1 203 ? 12.493 12.822 -1.867 1.00 88.50 203 HIS A C 1
ATOM 1596 O O . HIS A 1 203 ? 12.565 11.768 -1.241 1.00 88.50 203 HIS A O 1
ATOM 1602 N N . GLY A 1 204 ? 12.186 12.852 -3.169 1.00 91.19 204 GLY A N 1
ATOM 1603 C CA . GLY A 1 204 ? 11.976 11.641 -3.966 1.00 91.19 204 GLY A CA 1
ATOM 1604 C C . GLY A 1 204 ? 13.251 10.807 -4.097 1.00 91.19 204 GLY A C 1
ATOM 1605 O O . GLY A 1 204 ? 13.215 9.594 -3.903 1.00 91.19 204 GLY A O 1
ATOM 1606 N N . ALA A 1 205 ? 14.399 11.448 -4.340 1.00 89.88 205 ALA A N 1
ATOM 1607 C CA . ALA A 1 205 ? 15.688 10.764 -4.411 1.00 89.88 205 ALA A CA 1
ATOM 1608 C C . ALA A 1 205 ? 16.082 10.099 -3.081 1.00 89.88 205 ALA A C 1
ATOM 1610 O O . ALA A 1 205 ? 16.474 8.934 -3.078 1.00 89.88 205 ALA A O 1
ATOM 1611 N N . VAL A 1 206 ? 15.943 10.804 -1.951 1.00 90.31 206 VAL A N 1
ATOM 1612 C CA . VAL A 1 206 ? 16.243 10.250 -0.616 1.00 90.31 206 VAL A CA 1
ATOM 1613 C C . VAL A 1 206 ? 15.280 9.118 -0.261 1.00 90.31 206 VAL A C 1
ATOM 1615 O O . VAL A 1 206 ? 15.712 8.097 0.270 1.00 90.31 206 VAL A O 1
ATOM 1618 N N . PHE A 1 207 ? 13.992 9.265 -0.581 1.00 92.75 207 PHE A N 1
ATOM 1619 C CA . PHE A 1 207 ? 13.012 8.199 -0.397 1.00 92.75 207 PHE A CA 1
ATOM 1620 C C . PHE A 1 207 ? 13.411 6.934 -1.167 1.00 92.75 207 PHE A C 1
ATOM 1622 O O . PHE A 1 207 ? 13.529 5.867 -0.571 1.00 92.75 207 PHE A O 1
ATOM 1629 N N . LEU A 1 208 ? 13.704 7.044 -2.465 1.00 91.88 208 LEU A N 1
ATOM 1630 C CA . LEU A 1 208 ? 14.124 5.898 -3.280 1.00 91.88 208 LEU A CA 1
ATOM 1631 C C . LEU A 1 208 ? 15.435 5.275 -2.800 1.00 91.88 208 LEU A C 1
ATOM 1633 O O . LEU A 1 208 ? 15.562 4.053 -2.800 1.00 91.88 208 LEU A O 1
ATOM 1637 N N . ALA A 1 209 ? 16.371 6.091 -2.320 1.00 90.56 209 ALA A N 1
ATOM 1638 C CA . ALA A 1 209 ? 17.618 5.612 -1.739 1.00 90.56 209 ALA A CA 1
ATOM 1639 C C . ALA A 1 209 ? 17.398 4.765 -0.480 1.00 90.56 209 ALA A C 1
ATOM 1641 O O . ALA A 1 209 ? 18.266 3.956 -0.151 1.00 90.56 209 ALA A O 1
ATOM 1642 N N . SER A 1 210 ? 16.258 4.918 0.203 1.00 91.88 210 SER A N 1
ATOM 1643 C CA . SER A 1 210 ? 15.893 4.137 1.392 1.00 91.88 210 SER A CA 1
ATOM 1644 C C . SER A 1 210 ? 15.186 2.807 1.089 1.00 91.88 210 SER A C 1
ATOM 1646 O O . SER A 1 210 ? 15.126 1.944 1.962 1.00 91.88 210 SER A O 1
ATOM 1648 N N . ILE A 1 211 ? 14.697 2.604 -0.141 1.00 93.88 211 ILE A N 1
ATOM 1649 C CA . ILE A 1 211 ? 13.966 1.391 -0.532 1.00 93.88 211 ILE A CA 1
ATOM 1650 C C . ILE A 1 211 ? 14.925 0.203 -0.687 1.00 93.88 211 ILE A C 1
ATOM 1652 O O . ILE A 1 211 ? 15.910 0.281 -1.423 1.00 93.88 211 ILE A O 1
ATOM 1656 N N . SER A 1 212 ? 14.606 -0.921 -0.035 1.00 93.50 212 SER A N 1
ATOM 1657 C CA . SER A 1 212 ? 15.387 -2.164 -0.105 1.00 93.50 212 SER A CA 1
ATOM 1658 C C . SER A 1 212 ? 14.788 -3.216 -1.036 1.00 93.50 212 SER A C 1
ATOM 1660 O O . SER A 1 212 ? 15.524 -4.060 -1.549 1.00 93.50 212 SER A O 1
ATOM 1662 N N . HIS A 1 213 ? 13.483 -3.159 -1.299 1.00 93.50 213 HIS A N 1
ATOM 1663 C CA . HIS A 1 213 ? 12.780 -4.102 -2.163 1.00 93.50 213 HIS A CA 1
ATOM 1664 C C . HIS A 1 213 ? 11.922 -3.349 -3.174 1.00 93.50 213 HIS A C 1
ATOM 1666 O O . HIS A 1 213 ? 11.111 -2.499 -2.808 1.00 93.50 213 HIS A O 1
ATOM 1672 N N . VAL A 1 214 ? 12.081 -3.669 -4.455 1.00 91.88 214 VAL A N 1
ATOM 1673 C CA . VAL A 1 214 ? 11.272 -3.082 -5.528 1.00 91.88 214 VAL A CA 1
ATOM 1674 C C . VAL A 1 214 ? 10.491 -4.167 -6.246 1.00 91.88 214 VAL A C 1
ATOM 1676 O O . VAL A 1 214 ? 11.071 -5.155 -6.674 1.00 91.88 214 VAL A O 1
ATOM 1679 N N . ILE A 1 215 ? 9.194 -3.968 -6.447 1.00 89.62 215 ILE A N 1
ATOM 1680 C CA . ILE A 1 215 ? 8.381 -4.819 -7.320 1.00 89.62 215 ILE A CA 1
ATOM 1681 C C . ILE A 1 215 ? 7.939 -3.961 -8.491 1.00 89.62 215 ILE A C 1
ATOM 1683 O O . ILE A 1 215 ? 7.253 -2.961 -8.299 1.00 89.62 215 ILE A O 1
ATOM 1687 N N . SER A 1 216 ? 8.337 -4.322 -9.707 1.00 86.88 216 SER A N 1
ATOM 1688 C CA . SER A 1 216 ? 7.901 -3.591 -10.893 1.00 86.88 216 SER A CA 1
ATOM 1689 C C . SER A 1 216 ? 6.902 -4.424 -11.665 1.00 86.88 216 SER A C 1
ATOM 1691 O O . SER A 1 216 ? 7.229 -5.490 -12.175 1.00 86.88 216 SER A O 1
ATOM 1693 N N . ILE A 1 217 ? 5.685 -3.908 -11.765 1.00 80.06 217 ILE A N 1
ATOM 1694 C CA . ILE A 1 217 ? 4.630 -4.461 -12.606 1.00 80.06 217 ILE A CA 1
ATOM 1695 C C . ILE A 1 217 ? 4.420 -3.469 -13.743 1.00 80.06 217 ILE A C 1
ATOM 1697 O O . ILE A 1 217 ? 3.430 -2.741 -13.796 1.00 80.06 217 ILE A O 1
ATOM 1701 N N . THR A 1 218 ? 5.430 -3.358 -14.606 1.00 67.12 218 THR A N 1
ATOM 1702 C CA . THR A 1 218 ? 5.355 -2.512 -15.793 1.00 67.12 218 THR A CA 1
ATOM 1703 C C . THR A 1 218 ? 4.585 -3.213 -16.901 1.00 67.12 218 THR A C 1
ATOM 1705 O O . THR A 1 218 ? 4.727 -4.416 -17.128 1.00 67.12 218 THR A O 1
ATOM 1708 N N . PHE A 1 219 ? 3.769 -2.436 -17.612 1.00 54.12 219 PHE A N 1
ATOM 1709 C CA . PHE A 1 219 ? 2.891 -2.869 -18.703 1.00 54.12 219 PHE A CA 1
ATOM 1710 C C . PHE A 1 219 ? 3.612 -3.352 -19.980 1.00 54.12 219 PHE A C 1
ATOM 1712 O O . PHE A 1 219 ? 3.166 -3.085 -21.093 1.00 54.12 219 PHE A O 1
ATOM 1719 N N . THR A 1 220 ? 4.670 -4.155 -19.866 1.00 49.34 220 THR A N 1
ATOM 1720 C CA . THR A 1 220 ? 5.074 -5.028 -20.983 1.00 49.34 220 THR A CA 1
ATOM 1721 C C . THR A 1 220 ? 4.020 -6.112 -21.263 1.00 49.34 220 THR A C 1
ATOM 1723 O O . THR A 1 220 ? 4.054 -6.744 -22.315 1.00 49.34 220 THR A O 1
ATOM 1726 N N . ILE A 1 221 ? 3.044 -6.279 -20.358 1.00 48.78 221 ILE A N 1
ATOM 1727 C CA . ILE A 1 221 ? 1.960 -7.266 -20.437 1.00 48.78 221 ILE A CA 1
ATOM 1728 C C . ILE A 1 221 ? 0.610 -6.676 -20.918 1.00 48.78 221 ILE A C 1
ATOM 1730 O O . ILE A 1 221 ? -0.178 -7.437 -21.473 1.00 48.78 221 ILE A O 1
ATOM 1734 N N . SER A 1 222 ? 0.300 -5.374 -20.764 1.00 46.00 222 SER A N 1
ATOM 1735 C CA . SER A 1 222 ? -1.099 -4.898 -20.934 1.00 46.00 222 SER A CA 1
ATOM 1736 C C . SER A 1 222 ? -1.423 -4.016 -22.145 1.00 46.00 222 SER A C 1
ATOM 1738 O O . SER A 1 222 ? -2.519 -4.144 -22.678 1.00 46.00 222 SER A O 1
ATOM 1740 N N . ASP A 1 223 ? -0.557 -3.113 -22.612 1.00 38.09 223 ASP A N 1
ATOM 1741 C CA . ASP A 1 223 ? -1.096 -1.951 -23.358 1.00 38.09 223 ASP A CA 1
ATOM 1742 C C . ASP A 1 223 ? -1.182 -2.097 -24.871 1.00 38.09 223 ASP A C 1
ATOM 1744 O O . ASP A 1 223 ? -1.621 -1.191 -25.581 1.00 38.09 223 ASP A O 1
ATOM 1748 N N . ASN A 1 224 ? -0.823 -3.252 -25.412 1.00 43.25 224 ASN A N 1
ATOM 1749 C CA . ASN A 1 224 ? -1.170 -3.504 -26.791 1.00 43.25 224 ASN A CA 1
ATOM 1750 C C . ASN A 1 224 ? -1.232 -5.001 -27.011 1.00 43.25 224 ASN A C 1
ATOM 1752 O O . ASN A 1 224 ? -0.201 -5.664 -27.097 1.00 43.25 224 ASN A O 1
ATOM 1756 N N . ILE A 1 225 ? -2.440 -5.507 -27.224 1.00 47.94 225 ILE A N 1
ATOM 1757 C CA . ILE A 1 225 ? -2.657 -6.797 -27.877 1.00 47.94 225 ILE A CA 1
ATOM 1758 C C . ILE A 1 225 ? -1.727 -6.926 -29.100 1.00 47.94 225 ILE A C 1
ATOM 1760 O O . ILE A 1 225 ? -1.208 -7.999 -29.359 1.00 47.94 225 ILE A O 1
ATOM 1764 N N . ARG A 1 226 ? -1.390 -5.834 -29.813 1.00 44.50 226 ARG A N 1
ATOM 1765 C CA . ARG A 1 226 ? -0.393 -5.871 -30.901 1.00 44.50 226 ARG A CA 1
ATOM 1766 C C . ARG A 1 226 ? 1.060 -6.028 -30.441 1.00 44.50 226 ARG A C 1
ATOM 1768 O O . ARG A 1 226 ? 1.810 -6.690 -31.143 1.00 44.50 226 ARG A O 1
ATOM 1775 N N . HIS A 1 227 ? 1.476 -5.440 -29.317 1.00 47.09 227 HIS A N 1
ATOM 1776 C CA . HIS A 1 227 ? 2.845 -5.571 -28.792 1.00 47.09 227 HIS A CA 1
ATOM 1777 C C . HIS A 1 227 ? 3.020 -6.934 -28.128 1.00 47.09 227 HIS A C 1
ATOM 1779 O O . HIS A 1 227 ? 3.988 -7.614 -28.441 1.00 47.09 227 HIS A O 1
ATOM 1785 N N . ALA A 1 228 ? 2.037 -7.384 -27.339 1.00 49.44 228 ALA A N 1
ATOM 1786 C CA . ALA A 1 228 ? 1.937 -8.765 -26.887 1.00 49.44 228 ALA A CA 1
ATOM 1787 C C . ALA A 1 228 ? 1.993 -9.703 -28.102 1.00 49.44 228 ALA A C 1
ATOM 1789 O O . ALA A 1 228 ? 2.966 -10.429 -28.238 1.00 49.44 228 ALA A O 1
ATOM 1790 N N . ARG A 1 229 ? 1.095 -9.585 -29.093 1.00 49.38 229 ARG A N 1
ATOM 1791 C CA . ARG A 1 229 ? 1.156 -10.395 -30.329 1.00 49.38 229 ARG A CA 1
ATOM 1792 C C . ARG A 1 229 ? 2.503 -10.340 -31.035 1.00 49.38 229 ARG A C 1
ATOM 1794 O O . ARG A 1 229 ? 2.929 -11.379 -31.520 1.00 49.38 229 ARG A O 1
ATOM 1801 N N . HIS A 1 230 ? 3.183 -9.197 -31.088 1.00 47.31 230 HIS A N 1
ATOM 1802 C CA . HIS A 1 230 ? 4.506 -9.076 -31.708 1.00 47.31 230 HIS A CA 1
ATOM 1803 C C . HIS A 1 230 ? 5.609 -9.778 -30.889 1.00 47.31 230 HIS A C 1
ATOM 1805 O O . HIS A 1 230 ? 6.508 -10.406 -31.458 1.00 47.31 230 HIS A O 1
ATOM 1811 N N . LEU A 1 231 ? 5.531 -9.731 -29.556 1.00 47.91 231 LEU A N 1
ATOM 1812 C CA . LEU A 1 231 ? 6.384 -10.502 -28.643 1.00 47.91 231 LEU A CA 1
ATOM 1813 C C . LEU A 1 231 ? 6.138 -12.010 -28.792 1.00 47.91 231 LEU A C 1
ATOM 1815 O O . LEU A 1 231 ? 7.092 -12.787 -28.808 1.00 47.91 231 LEU A O 1
ATOM 1819 N N . CYS A 1 232 ? 4.875 -12.405 -28.971 1.00 47.59 232 CYS A N 1
ATOM 1820 C CA . CYS A 1 232 ? 4.437 -13.792 -29.124 1.00 47.59 232 CYS A CA 1
ATOM 1821 C C . CYS A 1 232 ? 4.770 -14.378 -30.507 1.00 47.59 232 CYS A C 1
ATOM 1823 O O . CYS A 1 232 ? 5.236 -15.509 -30.592 1.00 47.59 232 CYS A O 1
ATOM 1825 N N . HIS A 1 233 ? 4.547 -13.623 -31.590 1.00 47.28 233 HIS A N 1
ATOM 1826 C CA . HIS A 1 233 ? 4.719 -14.088 -32.975 1.00 47.28 233 HIS A CA 1
ATOM 1827 C C . HIS A 1 233 ? 6.174 -14.069 -33.439 1.00 47.28 233 HIS A C 1
ATOM 1829 O O . HIS A 1 233 ? 6.547 -14.864 -34.294 1.00 47.28 233 HIS A O 1
ATOM 1835 N N . SER A 1 234 ? 7.017 -13.183 -32.901 1.00 47.19 234 SER A N 1
ATOM 1836 C CA . SER A 1 234 ? 8.405 -13.081 -33.375 1.00 47.19 234 SER A CA 1
ATOM 1837 C C . SER A 1 234 ? 9.348 -14.145 -32.800 1.00 47.19 234 SER A C 1
ATOM 1839 O O . SER A 1 234 ? 10.546 -14.088 -33.076 1.00 47.19 234 SER A O 1
ATOM 1841 N N . GLY A 1 235 ? 8.867 -15.067 -31.950 1.00 46.53 235 GLY A N 1
ATOM 1842 C CA . GLY A 1 235 ? 9.714 -16.037 -31.232 1.00 46.53 235 GLY A CA 1
ATOM 1843 C C . GLY A 1 235 ? 10.767 -15.389 -30.313 1.00 46.53 235 GLY A C 1
ATOM 1844 O O . GLY A 1 235 ? 11.555 -16.078 -29.674 1.00 46.53 235 GLY A O 1
ATOM 1845 N N . ASN A 1 236 ? 10.776 -14.054 -30.222 1.00 43.78 236 ASN A N 1
ATOM 1846 C CA . ASN A 1 236 ? 11.733 -13.236 -29.487 1.00 43.78 236 ASN A CA 1
ATOM 1847 C C . ASN A 1 236 ? 11.125 -12.672 -28.194 1.00 43.78 236 ASN A C 1
ATOM 1849 O O . ASN A 1 236 ? 11.669 -11.711 -27.658 1.00 43.78 236 ASN A O 1
ATOM 1853 N N . GLY A 1 237 ? 10.041 -13.243 -27.654 1.00 48.22 237 GLY A N 1
ATOM 1854 C CA . GLY A 1 237 ? 9.489 -12.830 -26.353 1.00 48.22 237 GLY A CA 1
ATOM 1855 C C . GLY A 1 237 ? 10.546 -12.829 -25.236 1.00 48.22 237 GLY A C 1
ATOM 1856 O O . GLY A 1 237 ? 10.572 -11.937 -24.394 1.00 48.22 237 GLY A O 1
ATOM 1857 N N . SER A 1 238 ? 11.522 -13.740 -25.326 1.00 48.94 238 SER A N 1
ATOM 1858 C CA . SER A 1 238 ? 12.728 -13.769 -24.486 1.00 48.94 238 SER A CA 1
ATOM 1859 C C . SER A 1 238 ? 13.548 -12.463 -24.539 1.00 48.94 238 SER A C 1
ATOM 1861 O O . SER A 1 238 ? 14.120 -12.061 -23.526 1.00 48.94 238 SER A O 1
ATOM 1863 N N . LYS A 1 239 ? 13.573 -11.755 -25.681 1.00 47.59 239 LYS A N 1
ATOM 1864 C CA . LYS A 1 239 ? 14.410 -10.566 -25.911 1.00 47.59 239 LYS A CA 1
ATOM 1865 C C . LYS A 1 239 ? 13.962 -9.295 -25.208 1.00 47.59 239 LYS A C 1
ATOM 1867 O O . LYS A 1 239 ? 14.791 -8.418 -24.971 1.00 47.59 239 LYS A O 1
ATOM 1872 N N . VAL A 1 240 ? 12.687 -9.187 -24.852 1.00 53.34 240 VAL A N 1
ATOM 1873 C CA . VAL A 1 240 ? 12.148 -7.954 -24.254 1.00 53.34 240 VAL A CA 1
ATOM 1874 C C . VAL A 1 240 ? 12.319 -7.915 -22.741 1.00 53.34 240 VAL A C 1
ATOM 1876 O O . VAL A 1 240 ? 12.553 -6.846 -22.191 1.00 53.34 240 VAL A O 1
ATOM 1879 N N . TYR A 1 241 ? 12.430 -9.071 -22.089 1.00 59.69 241 TYR A N 1
ATOM 1880 C CA . TYR A 1 241 ? 12.823 -9.159 -20.679 1.00 59.69 241 TYR A CA 1
ATOM 1881 C C . TYR A 1 241 ? 14.344 -9.107 -20.460 1.00 59.69 241 TYR A C 1
ATOM 1883 O O . TYR A 1 241 ? 14.833 -9.388 -19.372 1.00 59.69 241 TYR A O 1
ATOM 1891 N N . HIS A 1 242 ? 15.138 -8.773 -21.484 1.00 61.22 242 HIS A N 1
ATOM 1892 C CA . HIS A 1 242 ? 16.594 -8.698 -21.350 1.00 61.22 242 HIS A CA 1
ATOM 1893 C C . HIS A 1 242 ? 17.077 -7.506 -20.521 1.00 61.22 242 HIS A C 1
ATOM 1895 O O . HIS A 1 242 ? 18.229 -7.520 -20.090 1.00 61.22 242 HIS A O 1
ATOM 1901 N N . LYS A 1 243 ? 16.256 -6.469 -20.340 1.00 69.12 243 LYS A N 1
ATOM 1902 C CA . LYS A 1 243 ? 16.655 -5.218 -19.694 1.00 69.12 243 LYS A CA 1
ATOM 1903 C C . LYS A 1 243 ? 15.725 -4.904 -18.533 1.00 69.12 243 LYS A C 1
ATOM 1905 O O . LYS A 1 243 ? 14.530 -5.168 -18.599 1.00 69.12 243 LYS A O 1
ATOM 1910 N N . LEU A 1 244 ? 16.295 -4.316 -17.485 1.00 74.25 244 LEU A N 1
ATOM 1911 C CA . LEU A 1 244 ? 15.513 -3.662 -16.442 1.00 74.25 244 LEU A CA 1
ATOM 1912 C C . LEU A 1 244 ? 14.660 -2.538 -17.039 1.00 74.25 244 LEU A C 1
ATOM 1914 O O . LEU A 1 244 ? 15.132 -1.877 -17.969 1.00 74.25 244 LEU A O 1
ATOM 1918 N N . PRO A 1 245 ? 13.468 -2.279 -16.472 1.00 77.12 245 PRO A N 1
ATOM 1919 C CA . PRO A 1 245 ? 12.685 -1.103 -16.818 1.00 77.12 245 PRO A CA 1
ATOM 1920 C C . PRO A 1 245 ? 13.541 0.167 -16.749 1.00 77.12 245 PRO A C 1
ATOM 1922 O O . PRO A 1 245 ? 14.279 0.380 -15.780 1.00 77.12 245 PRO A O 1
ATOM 1925 N N . ASP A 1 246 ? 13.431 1.034 -17.757 1.00 78.44 246 ASP A N 1
ATOM 1926 C CA . ASP A 1 246 ? 14.282 2.228 -17.894 1.00 78.44 246 ASP A CA 1
ATOM 1927 C C . ASP A 1 246 ? 14.221 3.152 -16.669 1.00 78.44 246 ASP A C 1
ATOM 1929 O O . ASP A 1 246 ? 15.198 3.828 -16.333 1.00 78.44 246 ASP A O 1
ATOM 1933 N N . TRP A 1 247 ? 13.080 3.166 -15.977 1.00 83.44 247 TRP A N 1
ATOM 1934 C CA . TRP A 1 247 ? 12.885 3.940 -14.757 1.00 83.44 247 TRP A CA 1
ATOM 1935 C C . TRP A 1 247 ? 13.777 3.447 -13.607 1.00 83.44 247 TRP A C 1
ATOM 1937 O O . TRP A 1 247 ? 14.335 4.266 -12.874 1.00 83.44 247 TRP A O 1
ATOM 1947 N N . MET A 1 248 ? 13.971 2.128 -13.474 1.00 82.88 248 MET A N 1
ATOM 1948 C CA . MET A 1 248 ? 14.827 1.530 -12.442 1.00 82.88 248 MET A CA 1
ATOM 1949 C C . MET A 1 248 ? 16.295 1.849 -12.703 1.00 82.88 248 MET A C 1
ATOM 1951 O O . MET A 1 248 ? 17.051 2.090 -11.766 1.00 82.88 248 MET A O 1
ATOM 1955 N N . ALA A 1 249 ? 16.700 1.906 -13.975 1.00 80.81 249 ALA A N 1
ATOM 1956 C CA . ALA A 1 249 ? 18.063 2.275 -14.353 1.00 80.81 249 ALA A CA 1
ATOM 1957 C C . ALA A 1 249 ? 18.421 3.725 -13.970 1.00 80.81 249 ALA A C 1
ATOM 1959 O O . ALA A 1 249 ? 19.602 4.039 -13.817 1.00 80.81 249 ALA A O 1
ATOM 1960 N N . GLN A 1 250 ? 17.416 4.594 -13.820 1.00 80.25 250 GLN A N 1
ATOM 1961 C CA . GLN A 1 250 ? 17.565 6.016 -13.492 1.00 80.25 250 GLN A CA 1
ATOM 1962 C C . GLN A 1 250 ? 17.273 6.338 -12.019 1.00 80.25 250 GLN A C 1
ATOM 1964 O O . GLN A 1 250 ? 17.544 7.4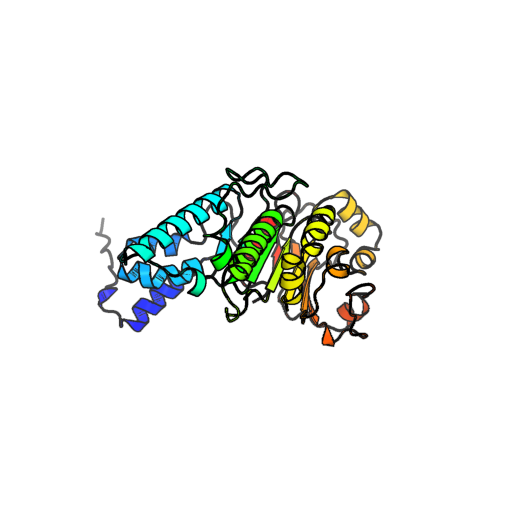50 -11.569 1.00 80.25 250 GLN A O 1
ATOM 1969 N N . ALA A 1 251 ? 16.694 5.399 -11.272 1.00 83.81 251 ALA A N 1
ATOM 1970 C CA . ALA A 1 251 ? 16.302 5.611 -9.888 1.00 83.81 251 ALA A CA 1
ATOM 1971 C C . ALA A 1 251 ? 17.515 5.496 -8.939 1.00 83.81 251 ALA A C 1
ATOM 1973 O O . ALA A 1 251 ? 18.300 4.552 -9.066 1.00 83.81 251 ALA A O 1
ATOM 1974 N N . PRO A 1 252 ? 17.671 6.407 -7.958 1.00 84.81 252 PRO A N 1
ATOM 1975 C CA . PRO A 1 252 ? 18.738 6.331 -6.962 1.00 84.81 252 PRO A CA 1
ATOM 1976 C C . PRO A 1 252 ? 18.411 5.266 -5.903 1.00 84.81 252 PRO A C 1
ATOM 1978 O O . PRO A 1 252 ? 18.030 5.583 -4.787 1.00 84.81 252 PRO A O 1
ATOM 1981 N N . LEU A 1 253 ? 18.537 3.989 -6.262 1.00 86.56 253 LEU A N 1
ATOM 1982 C CA . LEU A 1 253 ? 18.170 2.829 -5.440 1.00 86.56 253 LEU A CA 1
ATOM 1983 C C . LEU A 1 253 ? 19.380 2.270 -4.666 1.00 86.56 253 LEU A C 1
ATOM 1985 O O . LEU A 1 253 ? 19.735 1.101 -4.797 1.00 86.56 253 LEU A O 1
ATOM 1989 N N . SER A 1 254 ? 20.064 3.113 -3.885 1.00 87.38 254 SER A N 1
ATOM 1990 C CA . SER A 1 254 ? 21.335 2.744 -3.235 1.00 87.38 254 SER A CA 1
ATOM 1991 C C . SER A 1 254 ? 21.216 1.663 -2.155 1.00 87.38 254 SER A C 1
ATOM 1993 O O . SER A 1 254 ? 22.183 0.941 -1.932 1.00 87.38 254 SER A O 1
ATOM 1995 N N . SER A 1 255 ? 20.060 1.542 -1.494 1.00 90.50 255 SER A N 1
ATOM 1996 C CA . SER A 1 255 ? 19.811 0.508 -0.471 1.00 90.50 255 SER A CA 1
ATOM 1997 C C . SER A 1 255 ? 19.140 -0.749 -1.027 1.00 90.50 255 SER A C 1
ATOM 1999 O O . SER A 1 255 ? 18.753 -1.625 -0.252 1.00 90.50 255 SER A O 1
ATOM 2001 N N . LEU A 1 256 ? 18.986 -0.853 -2.350 1.00 92.06 256 LEU A N 1
ATOM 2002 C CA . LEU A 1 256 ? 18.267 -1.953 -2.979 1.00 92.06 256 LEU A CA 1
ATOM 2003 C C . LEU A 1 256 ? 18.967 -3.290 -2.730 1.00 92.06 256 LEU A C 1
ATOM 2005 O O . LEU A 1 256 ? 20.119 -3.496 -3.105 1.00 92.06 256 LEU A O 1
ATOM 2009 N N . GLN A 1 257 ? 18.229 -4.221 -2.140 1.00 92.12 257 GLN A N 1
ATOM 2010 C CA . GLN A 1 257 ? 18.662 -5.586 -1.864 1.00 92.12 257 GLN A CA 1
ATOM 2011 C C . GLN A 1 257 ? 18.059 -6.565 -2.862 1.00 92.12 257 GLN A C 1
ATOM 2013 O O . GLN A 1 257 ? 18.751 -7.471 -3.338 1.00 92.12 257 GLN A O 1
ATOM 2018 N N . THR A 1 258 ? 16.779 -6.387 -3.193 1.00 91.00 258 THR A N 1
ATOM 2019 C CA . THR A 1 258 ? 16.085 -7.226 -4.169 1.00 91.00 258 THR A CA 1
ATOM 2020 C C . THR A 1 258 ? 15.189 -6.410 -5.082 1.00 91.00 258 THR A C 1
ATOM 2022 O O . THR A 1 258 ? 14.668 -5.359 -4.709 1.00 91.00 258 THR A O 1
ATOM 2025 N N . PHE A 1 259 ? 14.974 -6.925 -6.286 1.00 89.31 259 PHE A N 1
ATOM 2026 C CA . PHE A 1 259 ? 13.881 -6.475 -7.130 1.00 89.31 259 PHE A CA 1
ATOM 2027 C C . PHE A 1 259 ? 13.128 -7.668 -7.704 1.00 89.31 259 PHE A C 1
ATOM 2029 O O . PHE A 1 259 ? 13.730 -8.709 -7.962 1.00 89.31 259 PHE A O 1
ATOM 2036 N N . SER A 1 260 ? 11.828 -7.515 -7.915 1.00 87.38 260 SER A N 1
ATOM 2037 C CA . SER A 1 260 ? 10.966 -8.574 -8.420 1.00 87.38 260 SER A CA 1
ATOM 2038 C C . SER A 1 260 ? 10.205 -8.125 -9.655 1.00 87.38 260 SER A C 1
ATOM 2040 O O . SER A 1 260 ? 9.709 -6.996 -9.711 1.00 87.38 260 SER A O 1
ATOM 2042 N N . LEU A 1 261 ? 10.103 -9.026 -10.631 1.00 82.31 261 LEU A N 1
ATOM 2043 C CA . LEU A 1 261 ? 9.341 -8.831 -11.855 1.00 82.31 261 LEU A CA 1
ATOM 2044 C C . LEU A 1 261 ? 8.366 -9.989 -12.078 1.00 82.31 261 LEU A C 1
ATOM 2046 O O . LEU A 1 261 ? 8.766 -11.149 -11.957 1.00 82.31 261 LEU A O 1
ATOM 2050 N N . PRO A 1 262 ? 7.111 -9.700 -12.440 1.00 77.12 262 PRO A N 1
ATOM 2051 C CA . PRO A 1 262 ? 6.174 -10.715 -12.872 1.00 77.12 262 PRO A CA 1
ATOM 2052 C C . PRO A 1 262 ? 6.505 -11.173 -14.296 1.00 77.12 262 PRO A C 1
ATOM 2054 O O . PRO A 1 262 ? 6.568 -10.361 -15.220 1.00 77.12 262 PRO A O 1
ATOM 2057 N N . ILE A 1 263 ? 6.696 -12.477 -14.481 1.00 70.94 263 ILE A N 1
ATOM 2058 C CA . ILE A 1 263 ? 6.974 -13.100 -15.775 1.00 70.94 263 ILE A CA 1
ATOM 2059 C C . ILE A 1 263 ? 5.856 -14.087 -16.109 1.00 70.94 263 ILE A C 1
ATOM 2061 O O . ILE A 1 263 ? 5.576 -14.987 -15.318 1.00 70.94 263 ILE A O 1
ATOM 2065 N N . PRO A 1 264 ? 5.186 -13.953 -17.264 1.00 64.31 264 PRO A N 1
ATOM 2066 C CA . PRO A 1 264 ? 4.170 -14.916 -17.666 1.00 64.31 264 PRO A CA 1
ATOM 2067 C C . PRO A 1 264 ? 4.798 -16.301 -17.887 1.00 64.31 264 PRO A C 1
ATOM 2069 O O . PRO A 1 264 ? 5.745 -16.442 -18.665 1.00 64.31 264 PRO A O 1
ATOM 2072 N N . HIS A 1 265 ? 4.239 -17.340 -17.258 1.00 60.06 265 HIS A N 1
ATOM 2073 C CA . HIS A 1 265 ? 4.574 -18.725 -17.587 1.00 60.06 265 HIS A CA 1
ATOM 2074 C C . HIS A 1 265 ? 4.032 -19.029 -18.988 1.00 60.06 265 HIS A C 1
ATOM 2076 O O . HIS A 1 265 ? 2.846 -19.305 -19.162 1.00 60.06 265 HIS A O 1
ATOM 2082 N N . SER A 1 266 ? 4.893 -18.988 -20.002 1.00 52.88 266 SER A N 1
ATOM 2083 C CA . SER A 1 266 ? 4.549 -19.450 -21.348 1.00 52.88 266 SER A CA 1
ATOM 2084 C C . SER A 1 266 ? 5.288 -20.754 -21.646 1.00 52.88 266 SER A C 1
ATOM 2086 O O . SER A 1 266 ? 6.452 -20.759 -22.026 1.00 52.88 266 SER A O 1
ATOM 2088 N N . ALA A 1 267 ? 4.606 -21.888 -21.455 1.00 37.81 267 ALA A N 1
ATOM 2089 C CA . ALA A 1 267 ? 5.037 -23.173 -22.021 1.00 37.81 267 ALA A CA 1
ATOM 2090 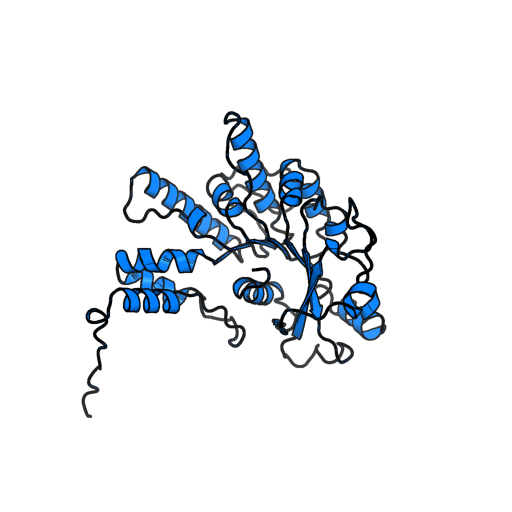C C . ALA A 1 267 ? 4.699 -23.277 -23.525 1.00 37.81 267 ALA A C 1
ATOM 2092 O O . ALA A 1 267 ? 5.228 -24.133 -24.228 1.00 37.81 267 ALA A O 1
ATOM 2093 N N . HIS A 1 268 ? 3.848 -22.376 -24.027 1.00 39.56 268 HIS A N 1
ATOM 2094 C CA . HIS A 1 268 ? 3.420 -22.294 -25.420 1.00 39.56 268 HIS A CA 1
ATOM 2095 C C . HIS A 1 268 ? 3.431 -20.839 -25.895 1.00 39.56 268 HIS A C 1
ATOM 2097 O O . HIS A 1 268 ? 3.258 -19.937 -25.068 1.00 39.56 268 HIS A O 1
ATOM 2103 N N . PRO A 1 269 ? 3.637 -20.580 -27.203 1.00 43.34 269 PRO A N 1
ATOM 2104 C CA . PRO A 1 269 ? 3.505 -19.237 -27.744 1.00 43.34 269 PRO A CA 1
ATOM 2105 C C . PRO A 1 269 ? 2.133 -18.697 -27.336 1.00 43.34 269 PRO A C 1
ATOM 2107 O O . PRO A 1 269 ? 1.105 -19.297 -27.632 1.00 43.34 269 PRO A O 1
ATOM 2110 N N . LEU A 1 270 ? 2.153 -17.571 -26.625 1.00 46.81 270 LEU A N 1
ATOM 2111 C CA . LEU A 1 270 ? 1.055 -16.796 -26.018 1.00 46.81 270 LEU A CA 1
ATOM 2112 C C . LEU A 1 270 ? -0.143 -16.467 -26.952 1.00 46.81 270 LEU A C 1
ATOM 2114 O O . LEU A 1 270 ? -1.039 -15.723 -26.569 1.00 46.81 270 LEU A O 1
ATOM 2118 N N . VAL A 1 271 ? -0.171 -17.014 -28.166 1.00 42.91 271 VAL A N 1
ATOM 2119 C CA . VAL A 1 271 ? -1.239 -16.913 -29.164 1.00 42.91 271 VAL A CA 1
ATOM 2120 C C . VAL A 1 271 ? -2.526 -17.619 -28.700 1.00 42.91 271 VAL A C 1
ATOM 2122 O O . VAL A 1 271 ? -3.610 -17.150 -29.026 1.00 42.91 271 VAL A O 1
ATOM 2125 N N . GLU A 1 272 ? -2.448 -18.679 -27.883 1.00 38.94 272 GLU A N 1
ATOM 2126 C CA . GLU A 1 272 ? -3.649 -19.398 -27.400 1.00 38.94 272 GLU A CA 1
ATOM 2127 C C . GLU A 1 272 ? -4.263 -18.834 -26.104 1.00 38.94 272 GLU A C 1
ATOM 2129 O O . GLU A 1 272 ? -5.436 -19.081 -25.813 1.00 38.94 272 GLU A O 1
ATOM 2134 N N . CYS A 1 273 ? -3.522 -18.029 -25.331 1.00 40.97 273 CYS A N 1
ATOM 2135 C CA . CYS A 1 273 ? -4.060 -17.413 -24.111 1.00 40.97 273 CYS A CA 1
ATOM 2136 C C . CYS A 1 273 ? -5.108 -16.324 -24.405 1.00 40.97 273 CYS A C 1
ATOM 2138 O O . CYS A 1 273 ? -5.942 -16.045 -23.546 1.00 40.97 273 CYS A O 1
ATOM 2140 N N . GLU A 1 274 ? -5.116 -15.741 -25.611 1.00 42.31 274 GLU A N 1
ATOM 2141 C CA . GLU A 1 274 ? -5.999 -14.618 -25.964 1.00 42.31 274 GLU A CA 1
ATOM 2142 C C . GLU A 1 274 ? -7.498 -14.976 -26.020 1.00 42.31 274 GLU A C 1
ATOM 2144 O O . GLU A 1 274 ? -8.318 -14.062 -26.005 1.00 42.31 274 GLU A O 1
ATOM 2149 N N . VAL A 1 275 ? -7.896 -16.259 -26.047 1.00 43.69 275 VAL A N 1
ATOM 2150 C CA . VAL A 1 275 ? -9.287 -16.625 -26.404 1.00 43.69 275 VAL A CA 1
ATOM 2151 C C . VAL A 1 275 ? -10.046 -17.419 -25.331 1.00 43.69 275 VAL A C 1
ATOM 2153 O O . VAL A 1 275 ? -11.272 -17.429 -25.342 1.00 43.69 275 VAL A O 1
ATOM 2156 N N . SER A 1 276 ? -9.380 -18.054 -24.360 1.00 47.06 276 SER A N 1
ATOM 2157 C CA . SER A 1 276 ? -10.081 -19.011 -23.476 1.00 47.06 276 SER A CA 1
ATOM 2158 C C . SER A 1 276 ? -10.706 -18.428 -22.200 1.00 47.06 276 SER A C 1
ATOM 2160 O O . SER A 1 276 ? -11.341 -19.172 -21.456 1.00 47.06 276 SER A O 1
ATOM 2162 N N . GLY A 1 277 ? -10.525 -17.133 -21.910 1.00 53.00 277 GLY A N 1
ATOM 2163 C CA . GLY A 1 277 ? -11.015 -16.525 -20.661 1.00 53.00 277 GLY A CA 1
ATOM 2164 C C . GLY A 1 277 ? -10.393 -17.110 -19.382 1.00 53.00 277 GLY A C 1
ATOM 2165 O O . GLY A 1 277 ? -10.900 -16.853 -18.296 1.00 53.00 277 GLY A O 1
ATOM 2166 N N . LYS A 1 278 ? -9.320 -17.904 -19.502 1.00 57.34 278 LYS A N 1
ATOM 2167 C CA . LYS A 1 278 ? -8.596 -18.501 -18.375 1.00 57.34 278 LYS A CA 1
ATOM 2168 C C . LYS A 1 278 ? -7.559 -17.531 -17.814 1.00 57.34 278 LYS A C 1
ATOM 2170 O O . LYS A 1 278 ? -6.953 -16.766 -18.564 1.00 57.34 278 LYS A O 1
ATOM 2175 N N . ASP A 1 279 ? -7.335 -17.619 -16.508 1.00 60.84 279 ASP A N 1
ATOM 2176 C CA . ASP A 1 279 ? -6.316 -16.843 -15.807 1.00 60.84 279 ASP A CA 1
ATOM 2177 C C . ASP A 1 279 ? -4.915 -17.134 -16.360 1.00 60.84 279 ASP A C 1
ATOM 2179 O O . ASP A 1 279 ? -4.524 -18.285 -16.583 1.00 60.84 279 ASP A O 1
ATOM 2183 N N . MET A 1 280 ? -4.137 -16.075 -16.564 1.00 61.19 280 MET A N 1
ATOM 2184 C CA . MET A 1 280 ? -2.726 -16.153 -16.898 1.00 61.19 280 MET A CA 1
ATOM 2185 C C . MET A 1 280 ? -1.934 -16.536 -15.648 1.00 61.19 280 MET A C 1
ATOM 2187 O O . MET A 1 280 ? -1.989 -15.852 -14.627 1.00 61.19 280 MET A O 1
ATOM 2191 N N . LYS A 1 281 ? -1.154 -17.617 -15.736 1.00 66.50 281 LYS A N 1
ATOM 2192 C CA . LYS A 1 281 ? -0.189 -17.965 -14.691 1.00 66.50 281 LYS A CA 1
ATOM 2193 C C . LYS A 1 281 ? 1.042 -17.078 -14.827 1.00 66.50 281 LYS A C 1
ATOM 2195 O O . LYS A 1 281 ? 1.689 -17.060 -15.874 1.00 66.50 281 LYS A O 1
ATOM 2200 N N . VAL A 1 282 ? 1.368 -16.361 -13.766 1.00 68.12 282 VAL A N 1
ATOM 2201 C CA . VAL A 1 282 ? 2.503 -15.451 -13.683 1.00 68.12 282 VAL A CA 1
ATOM 2202 C C . VAL A 1 282 ? 3.416 -15.908 -12.563 1.00 68.12 282 VAL A C 1
ATOM 2204 O O . VAL A 1 282 ? 2.971 -16.210 -11.462 1.00 68.12 282 VAL A O 1
ATOM 2207 N N . GLU A 1 283 ? 4.703 -15.967 -12.843 1.00 72.75 283 GLU A N 1
ATOM 2208 C CA . GLU A 1 283 ? 5.735 -16.259 -11.865 1.00 72.75 283 GLU A CA 1
ATOM 2209 C C . GLU A 1 283 ? 6.388 -14.950 -11.431 1.00 72.75 283 GLU A C 1
ATOM 2211 O O . GLU A 1 283 ? 6.799 -14.146 -12.269 1.00 72.75 283 GLU A O 1
ATOM 2216 N N . LEU A 1 284 ? 6.477 -14.699 -10.126 1.00 79.38 284 LEU A N 1
ATOM 2217 C CA . LEU A 1 284 ? 7.220 -13.547 -9.630 1.00 79.38 284 LEU A CA 1
ATOM 2218 C C . LEU A 1 284 ? 8.696 -13.931 -9.493 1.00 79.38 284 LEU A C 1
ATOM 2220 O O . LEU A 1 284 ? 9.084 -14.600 -8.535 1.00 79.38 284 LEU A O 1
ATOM 2224 N N . LEU A 1 285 ? 9.534 -13.471 -10.422 1.00 80.69 285 LEU A N 1
ATOM 2225 C CA . LEU A 1 285 ? 10.976 -13.655 -10.312 1.00 80.69 285 LEU A CA 1
ATOM 2226 C C . LEU A 1 285 ? 11.583 -12.568 -9.438 1.00 80.69 285 LEU A C 1
ATOM 2228 O O . LEU A 1 285 ? 11.511 -11.389 -9.774 1.00 80.69 285 LEU A O 1
ATOM 2232 N N . THR A 1 286 ? 12.224 -12.981 -8.347 1.00 84.88 286 THR A N 1
ATOM 2233 C CA . THR A 1 286 ? 12.941 -12.095 -7.427 1.00 84.88 286 THR A CA 1
ATOM 2234 C C . THR A 1 286 ? 14.445 -12.238 -7.627 1.00 84.88 286 THR A C 1
ATOM 2236 O O . THR A 1 286 ? 15.020 -13.318 -7.494 1.00 84.88 286 THR A O 1
ATOM 2239 N N . PHE A 1 287 ? 15.101 -11.121 -7.906 1.00 84.06 287 PHE A N 1
ATOM 2240 C CA . PHE A 1 287 ? 16.532 -11.018 -8.136 1.00 84.06 287 PHE A CA 1
ATOM 2241 C C . PHE A 1 287 ? 17.194 -10.332 -6.946 1.00 84.06 287 PHE A C 1
ATOM 2243 O O . PHE A 1 287 ? 16.686 -9.341 -6.423 1.00 84.06 287 PHE A O 1
ATOM 2250 N N . SER A 1 288 ? 18.347 -10.848 -6.520 1.00 86.56 288 SER A N 1
ATOM 2251 C CA . SER A 1 288 ? 19.144 -10.244 -5.451 1.00 86.56 288 SER A CA 1
ATOM 2252 C C . SER A 1 288 ? 20.268 -9.403 -6.041 1.00 86.56 288 SER A C 1
ATOM 2254 O O . SER A 1 288 ? 21.035 -9.887 -6.877 1.00 86.56 288 SER A O 1
ATOM 2256 N N . VAL A 1 289 ? 20.389 -8.158 -5.578 1.00 83.88 289 VAL A N 1
ATOM 2257 C CA . VAL A 1 289 ? 21.386 -7.204 -6.076 1.00 83.88 289 VAL A CA 1
ATOM 2258 C C . VAL A 1 289 ? 22.810 -7.670 -5.767 1.00 83.88 289 VAL A C 1
ATOM 2260 O O . VAL A 1 289 ? 23.697 -7.510 -6.599 1.00 83.88 289 VAL A O 1
ATOM 2263 N N . SER A 1 290 ? 23.032 -8.337 -4.630 1.00 79.75 290 SER A N 1
ATOM 2264 C CA . SER A 1 290 ? 24.350 -8.872 -4.250 1.00 79.75 290 SER A CA 1
ATOM 2265 C C . SER A 1 290 ? 24.848 -9.999 -5.159 1.00 79.75 290 SER A C 1
ATOM 2267 O O . SER A 1 290 ? 26.045 -10.269 -5.201 1.00 79.75 290 SER A O 1
ATOM 2269 N N . LYS A 1 291 ? 23.945 -10.654 -5.900 1.00 75.75 291 LYS A N 1
ATOM 2270 C CA . LYS A 1 291 ? 24.274 -11.714 -6.866 1.00 75.75 291 LYS A CA 1
ATOM 2271 C C . LYS A 1 291 ? 24.524 -11.179 -8.280 1.00 75.75 291 LYS A C 1
ATOM 2273 O O . LYS A 1 291 ? 24.794 -11.965 -9.189 1.00 75.75 291 LYS A O 1
ATOM 2278 N N . LEU A 1 292 ? 24.395 -9.869 -8.500 1.00 67.88 292 LEU A N 1
ATOM 2279 C CA . LEU A 1 292 ? 24.738 -9.243 -9.773 1.00 67.88 292 LEU A CA 1
ATOM 2280 C C . LEU A 1 292 ? 26.260 -9.102 -9.867 1.00 67.88 292 LEU A C 1
ATOM 2282 O O . LEU A 1 292 ? 26.914 -8.644 -8.935 1.00 67.88 292 LEU A O 1
ATOM 2286 N N . SER A 1 293 ? 26.827 -9.507 -11.003 1.00 50.03 293 SER A N 1
ATOM 2287 C CA . SER A 1 293 ? 28.273 -9.635 -11.246 1.00 50.03 293 SER A CA 1
ATOM 2288 C C . SER A 1 293 ? 29.062 -8.315 -11.223 1.00 50.03 293 SER A C 1
ATOM 2290 O O . SER A 1 293 ? 30.285 -8.329 -11.340 1.00 50.03 293 SER A O 1
ATOM 2292 N N . SER A 1 294 ? 28.399 -7.176 -11.025 1.00 52.88 294 SER A N 1
ATOM 2293 C CA . SER A 1 294 ? 29.027 -5.907 -10.665 1.00 52.88 294 SER A CA 1
ATOM 2294 C C . SER A 1 294 ? 28.074 -5.116 -9.762 1.00 52.88 294 SER A C 1
ATOM 2296 O O . SER A 1 294 ? 26.889 -5.059 -10.083 1.00 52.88 294 SER A O 1
ATOM 2298 N N . PRO A 1 295 ? 28.531 -4.523 -8.639 1.00 46.69 295 PRO A N 1
ATOM 2299 C CA . PRO A 1 295 ? 27.693 -3.685 -7.787 1.00 46.69 295 PRO A CA 1
ATOM 2300 C C . PRO A 1 295 ? 27.582 -2.317 -8.457 1.00 46.69 295 PRO A C 1
ATOM 2302 O O . PRO A 1 295 ? 28.541 -1.536 -8.408 1.00 46.69 295 PRO A O 1
ATOM 2305 N N . PRO A 1 296 ? 26.487 -1.989 -9.155 1.00 50.94 296 PRO A N 1
ATOM 2306 C CA . PRO A 1 296 ? 26.529 -0.815 -9.981 1.00 50.94 296 PRO A CA 1
ATOM 2307 C C . PRO A 1 296 ? 25.932 0.338 -9.168 1.00 50.94 296 PRO A C 1
ATOM 2309 O O . PRO A 1 296 ? 24.868 0.220 -8.564 1.00 50.94 296 PRO A O 1
ATOM 2312 N N . ARG A 1 297 ? 26.597 1.501 -9.173 1.00 52.34 297 ARG A N 1
ATOM 2313 C CA . ARG A 1 297 ? 26.018 2.747 -8.627 1.00 52.34 297 ARG A CA 1
ATOM 2314 C C . ARG A 1 297 ? 24.696 3.132 -9.327 1.00 52.34 297 ARG A C 1
ATOM 2316 O O . ARG A 1 297 ? 23.982 4.001 -8.845 1.00 52.34 297 ARG A O 1
ATOM 2323 N N . THR A 1 298 ? 24.384 2.481 -10.452 1.00 57.38 298 THR A N 1
ATOM 2324 C CA . THR A 1 298 ? 23.171 2.614 -11.270 1.00 57.38 298 THR A CA 1
ATOM 2325 C C . THR A 1 298 ? 22.839 1.268 -11.915 1.00 57.38 298 THR A C 1
ATOM 2327 O O . THR A 1 298 ? 23.716 0.701 -12.552 1.00 57.38 298 THR A O 1
ATOM 2330 N N . LEU A 1 299 ? 21.595 0.785 -11.886 1.00 59.97 299 LEU A N 1
ATOM 2331 C CA . LEU A 1 299 ? 21.187 -0.521 -12.455 1.00 59.97 299 LEU A CA 1
ATOM 2332 C C . LEU A 1 299 ? 21.293 -0.646 -14.002 1.00 59.97 299 LEU A C 1
ATOM 2334 O O . LEU A 1 299 ? 20.751 -1.560 -14.627 1.00 59.97 299 LEU A O 1
ATOM 2338 N N . LYS A 1 300 ? 21.979 0.290 -14.654 1.00 59.12 300 LYS A N 1
ATOM 2339 C CA . LYS A 1 300 ? 22.104 0.400 -16.103 1.00 59.12 300 LYS A CA 1
ATOM 2340 C C . LYS A 1 300 ? 22.938 -0.757 -16.667 1.00 59.12 300 LYS A C 1
ATOM 2342 O O . LYS A 1 300 ? 24.110 -0.897 -16.341 1.00 59.12 300 LYS A O 1
ATOM 2347 N N . GLY A 1 301 ? 22.344 -1.545 -17.566 1.00 53.78 301 GLY A N 1
ATOM 2348 C CA . GLY A 1 301 ? 23.050 -2.581 -18.337 1.00 53.78 301 GLY A CA 1
ATOM 2349 C C . GLY A 1 301 ? 22.976 -4.007 -17.783 1.00 53.78 301 GLY A C 1
ATOM 2350 O O . GLY A 1 301 ? 23.572 -4.901 -18.380 1.00 53.78 301 GLY A O 1
ATOM 2351 N N . ILE A 1 302 ? 22.228 -4.249 -16.700 1.00 62.84 302 ILE A N 1
ATOM 2352 C CA . ILE A 1 302 ? 21.979 -5.608 -16.195 1.00 62.84 302 ILE A CA 1
ATOM 2353 C C . ILE A 1 302 ? 21.174 -6.404 -17.233 1.00 62.84 302 ILE A C 1
ATOM 2355 O O . ILE A 1 302 ? 20.083 -5.988 -17.629 1.00 62.84 302 ILE A O 1
ATOM 2359 N N . ARG A 1 303 ? 21.714 -7.555 -17.659 1.00 63.78 303 ARG A N 1
ATOM 2360 C CA . ARG A 1 303 ? 21.030 -8.522 -18.528 1.00 63.78 303 ARG A CA 1
ATOM 2361 C C . ARG A 1 303 ? 20.354 -9.594 -17.675 1.00 63.78 303 ARG A C 1
ATOM 2363 O O . ARG A 1 303 ? 21.038 -10.362 -17.010 1.00 63.78 303 ARG A O 1
ATOM 2370 N N . MET A 1 304 ? 19.025 -9.682 -17.703 1.00 62.84 304 MET A N 1
ATOM 2371 C CA . MET A 1 304 ? 18.292 -10.588 -16.798 1.00 62.84 304 MET A CA 1
ATOM 2372 C C . MET A 1 304 ? 18.412 -12.080 -17.134 1.00 62.84 304 MET A C 1
ATOM 2374 O O . MET A 1 304 ? 18.292 -12.923 -16.248 1.00 62.84 304 MET A O 1
ATOM 2378 N N . ILE A 1 305 ? 18.672 -12.431 -18.395 1.00 55.34 305 ILE A N 1
ATOM 2379 C CA . ILE A 1 305 ? 18.644 -13.829 -18.867 1.00 55.34 305 ILE A CA 1
ATOM 2380 C C . ILE A 1 305 ? 19.695 -14.724 -18.217 1.00 55.34 305 ILE A C 1
ATOM 2382 O O . ILE A 1 305 ? 19.420 -15.888 -17.922 1.00 55.34 305 ILE A O 1
ATOM 2386 N N . GLU A 1 306 ? 20.881 -14.184 -17.948 1.00 56.91 306 GLU A N 1
ATOM 2387 C CA . GLU A 1 306 ? 21.938 -14.940 -17.269 1.00 56.91 306 GLU A CA 1
ATOM 2388 C C . GLU A 1 306 ? 21.555 -15.295 -15.824 1.00 56.91 306 GLU A C 1
ATOM 2390 O O . GLU A 1 306 ? 22.064 -16.271 -15.277 1.00 56.91 306 GLU A O 1
ATOM 2395 N N . GLN A 1 307 ? 20.633 -14.541 -15.214 1.00 55.06 307 GLN A N 1
ATOM 2396 C CA . GLN A 1 307 ? 20.136 -14.813 -13.867 1.00 55.06 307 GLN A CA 1
ATOM 2397 C C . GLN A 1 307 ? 18.865 -15.669 -13.851 1.00 55.06 307 GLN A C 1
ATOM 2399 O O . GLN A 1 307 ? 18.733 -16.510 -12.965 1.00 55.06 307 GLN A O 1
ATOM 2404 N N . MET A 1 308 ? 17.969 -15.530 -14.838 1.00 54.09 308 MET A N 1
ATOM 2405 C CA . MET A 1 308 ? 16.763 -16.373 -14.941 1.00 54.09 308 MET A CA 1
ATOM 2406 C C . MET A 1 308 ? 17.096 -17.864 -15.075 1.00 54.09 308 MET A C 1
ATOM 2408 O O . MET A 1 308 ? 16.385 -18.705 -14.546 1.00 54.09 308 MET A O 1
ATOM 2412 N N . THR A 1 309 ? 18.207 -18.204 -15.733 1.00 53.22 309 THR A N 1
ATOM 2413 C CA . THR A 1 309 ? 18.659 -19.601 -15.878 1.00 53.22 309 THR A CA 1
ATOM 2414 C C . THR A 1 309 ? 19.275 -20.191 -14.605 1.00 53.22 309 THR A C 1
ATOM 2416 O O . THR A 1 309 ? 19.490 -21.399 -14.540 1.00 53.22 309 THR A O 1
ATOM 2419 N N . ARG A 1 310 ? 19.580 -19.363 -13.594 1.00 48.47 310 ARG A N 1
ATOM 2420 C CA . ARG A 1 310 ? 20.333 -19.761 -12.390 1.00 48.47 310 ARG A CA 1
ATOM 2421 C C . ARG A 1 310 ? 19.565 -19.613 -11.078 1.00 48.47 310 ARG A C 1
ATOM 2423 O O . ARG A 1 310 ? 20.016 -20.154 -10.070 1.00 48.47 310 ARG A O 1
ATOM 2430 N N . SER A 1 311 ? 18.449 -18.888 -11.063 1.00 49.47 311 SER A N 1
ATOM 2431 C CA . SER A 1 311 ? 17.632 -18.711 -9.861 1.00 49.47 311 SER A CA 1
ATOM 2432 C C . SER A 1 311 ? 16.377 -19.578 -9.939 1.00 49.47 311 SER A C 1
ATOM 2434 O O . SER A 1 311 ? 15.525 -19.298 -10.781 1.00 49.47 311 SER A O 1
ATOM 2436 N N . PRO A 1 312 ? 16.210 -20.586 -9.063 1.00 49.59 312 PRO A N 1
ATOM 2437 C CA . PRO A 1 312 ? 14.897 -21.166 -8.852 1.00 49.59 312 PRO A CA 1
ATOM 2438 C C . PRO A 1 312 ? 13.969 -20.076 -8.312 1.00 49.59 312 PRO A C 1
ATOM 2440 O O . PRO A 1 312 ? 14.342 -19.268 -7.457 1.00 49.59 312 PRO A O 1
ATOM 2443 N N . SER A 1 313 ? 12.765 -20.035 -8.858 1.00 52.06 313 SER A N 1
ATOM 2444 C CA . SER A 1 313 ? 11.677 -19.235 -8.328 1.00 52.06 313 SER A CA 1
ATOM 2445 C C . SER A 1 313 ? 11.353 -19.675 -6.900 1.00 52.06 313 SER A C 1
ATOM 2447 O O . SER A 1 313 ? 11.190 -20.862 -6.619 1.00 52.06 313 SER A O 1
ATOM 2449 N N . ASN A 1 314 ? 11.284 -18.705 -5.988 1.00 53.25 314 ASN A N 1
ATOM 2450 C CA . ASN A 1 314 ? 10.910 -18.939 -4.591 1.00 53.25 314 ASN A CA 1
ATOM 2451 C C . ASN A 1 314 ? 9.409 -18.712 -4.345 1.00 53.25 314 ASN A C 1
ATOM 2453 O O . ASN A 1 314 ? 8.951 -18.847 -3.212 1.00 53.25 314 ASN A O 1
ATOM 2457 N N . HIS A 1 315 ? 8.644 -18.330 -5.372 1.00 55.56 315 HIS A N 1
ATOM 2458 C CA . HIS A 1 315 ? 7.234 -17.977 -5.244 1.00 55.56 315 HIS A CA 1
ATOM 2459 C C . HIS A 1 315 ? 6.394 -18.880 -6.147 1.00 55.56 315 HIS A C 1
ATOM 2461 O O . HIS A 1 315 ? 6.678 -19.023 -7.332 1.00 55.56 315 HIS A O 1
ATOM 2467 N N . GLY A 1 316 ? 5.354 -19.500 -5.582 1.00 50.59 316 GLY A N 1
ATOM 2468 C CA . GLY A 1 316 ? 4.408 -20.297 -6.361 1.00 50.59 316 GLY A CA 1
ATOM 2469 C C . GLY A 1 316 ? 3.747 -19.478 -7.483 1.00 50.59 316 GLY A C 1
ATOM 2470 O O . GLY A 1 316 ? 3.720 -18.246 -7.415 1.00 50.59 316 GLY A O 1
ATOM 2471 N N . PRO A 1 317 ? 3.208 -20.141 -8.520 1.00 54.09 317 PRO A N 1
ATOM 2472 C CA . PRO A 1 317 ? 2.562 -19.458 -9.635 1.00 54.09 317 PRO A CA 1
ATOM 2473 C C . PRO A 1 317 ? 1.360 -18.635 -9.147 1.00 54.09 317 PRO A C 1
ATOM 2475 O O . PRO A 1 317 ? 0.496 -19.147 -8.438 1.00 54.09 317 PRO A O 1
ATOM 2478 N N . LEU A 1 318 ? 1.296 -17.370 -9.557 1.00 54.78 318 LEU A N 1
ATOM 2479 C CA . LEU A 1 318 ? 0.183 -16.453 -9.313 1.00 54.78 318 LEU A CA 1
ATOM 2480 C C . LEU A 1 318 ? -0.801 -16.528 -10.481 1.00 54.78 318 LEU A C 1
ATOM 2482 O O . LEU A 1 318 ? -0.382 -16.538 -11.636 1.00 54.78 318 LEU A O 1
ATOM 2486 N N . ALA A 1 319 ? -2.102 -16.556 -10.207 1.00 50.88 319 ALA A N 1
ATOM 2487 C CA . ALA A 1 319 ? -3.125 -16.432 -11.242 1.00 50.88 319 ALA A CA 1
ATOM 2488 C C . ALA A 1 319 ? -3.518 -14.954 -11.410 1.00 50.88 319 ALA A C 1
ATOM 2490 O O . ALA A 1 319 ? -3.820 -14.274 -10.430 1.00 50.88 319 ALA A O 1
ATOM 2491 N N . VAL A 1 320 ? -3.490 -14.452 -12.645 1.00 51.00 320 VAL A N 1
ATOM 2492 C CA . VAL A 1 320 ? -3.882 -13.082 -13.015 1.00 51.00 320 VAL A CA 1
ATOM 2493 C C . VAL A 1 320 ? -4.888 -13.175 -14.160 1.00 51.00 320 VAL A C 1
ATOM 2495 O O . VAL A 1 320 ? -4.575 -13.780 -15.183 1.00 51.00 320 VAL A O 1
ATOM 2498 N N . SER A 1 321 ? -6.090 -12.612 -14.025 1.00 48.22 321 SER A N 1
ATOM 2499 C CA . SER A 1 321 ? -7.131 -12.737 -15.056 1.00 48.22 321 SER A CA 1
ATOM 2500 C C . SER A 1 321 ? -6.712 -12.034 -16.358 1.00 48.22 321 SER A C 1
ATOM 2502 O O . SER A 1 321 ? -5.886 -11.119 -16.367 1.00 48.22 321 SER A O 1
ATOM 2504 N N . ASN A 1 322 ? -7.271 -12.487 -17.485 1.00 44.44 322 ASN A N 1
ATOM 2505 C CA . ASN A 1 322 ? -6.879 -12.080 -18.841 1.00 44.44 322 ASN A CA 1
ATOM 2506 C C . ASN A 1 322 ? -6.805 -10.532 -19.024 1.00 44.44 322 ASN A C 1
ATOM 2508 O O . ASN A 1 322 ? -7.767 -9.830 -18.694 1.00 44.44 322 ASN A O 1
ATOM 2512 N N . PRO A 1 323 ? -5.705 -9.986 -19.588 1.00 44.69 323 PRO A N 1
ATOM 2513 C CA . PRO A 1 323 ? -5.403 -8.547 -19.674 1.00 44.69 323 PRO A CA 1
ATOM 2514 C C . PRO A 1 323 ? -6.320 -7.685 -20.557 1.00 44.69 323 PRO A C 1
ATOM 2516 O O . PRO A 1 323 ? -6.042 -6.499 -20.724 1.00 44.69 323 PRO A O 1
ATOM 2519 N N . SER A 1 324 ? -7.408 -8.209 -21.125 1.00 39.72 324 SER A N 1
ATOM 2520 C CA . SER A 1 324 ? -8.160 -7.483 -22.154 1.00 39.72 324 SER A CA 1
ATOM 2521 C C . SER A 1 324 ? -8.865 -6.208 -21.674 1.00 39.72 324 SER A C 1
ATOM 2523 O O . SER A 1 324 ? -9.267 -5.441 -22.541 1.00 39.72 324 SER A O 1
ATOM 2525 N N . CYS A 1 325 ? -9.007 -5.946 -20.359 1.00 38.72 325 CYS A N 1
ATOM 2526 C CA . CYS A 1 325 ? -9.516 -4.654 -19.847 1.00 38.72 325 CYS A CA 1
ATOM 2527 C C . CYS A 1 325 ? -9.275 -4.324 -18.349 1.00 38.72 325 CYS A C 1
ATOM 2529 O O . CYS A 1 325 ? -9.639 -3.221 -17.948 1.00 38.72 325 CYS A O 1
ATOM 2531 N N . ILE A 1 326 ? -8.735 -5.206 -17.484 1.00 47.44 326 ILE A N 1
ATOM 2532 C CA . ILE A 1 326 ? -8.665 -4.917 -16.023 1.00 47.44 326 ILE A CA 1
ATOM 2533 C C . ILE A 1 326 ? -7.372 -5.443 -15.344 1.00 47.44 326 ILE A C 1
ATOM 2535 O O . ILE A 1 326 ? -7.448 -6.278 -14.447 1.00 47.44 326 ILE A O 1
ATOM 2539 N N . PRO A 1 327 ? -6.160 -4.967 -15.701 1.00 52.31 327 PRO A N 1
ATOM 2540 C CA . PRO A 1 327 ? -4.919 -5.499 -15.118 1.00 52.31 327 PRO A CA 1
ATOM 2541 C C . PRO A 1 327 ? -4.723 -5.127 -13.637 1.00 52.31 327 PRO A C 1
ATOM 2543 O O . PRO A 1 327 ? -4.171 -5.903 -12.861 1.00 52.31 327 PRO A O 1
ATOM 2546 N N . CYS A 1 328 ? -5.169 -3.939 -13.214 1.00 55.00 328 CYS A N 1
ATOM 2547 C CA . CYS A 1 328 ? -4.821 -3.402 -11.893 1.00 55.00 328 CYS A CA 1
ATOM 2548 C C . CYS A 1 328 ? -5.521 -4.119 -10.724 1.00 55.00 328 CYS A C 1
ATOM 2550 O O . CYS A 1 328 ? -4.998 -4.108 -9.613 1.00 55.00 328 CYS A O 1
ATOM 2552 N N . GLN A 1 329 ? -6.679 -4.754 -10.947 1.00 59.38 329 GLN A N 1
ATOM 2553 C CA . GLN A 1 329 ? -7.446 -5.404 -9.873 1.00 59.38 329 GLN A CA 1
ATOM 2554 C C . GLN A 1 329 ? -6.882 -6.769 -9.459 1.00 59.38 329 GLN A C 1
ATOM 2556 O O . GLN A 1 329 ? -6.977 -7.135 -8.291 1.00 59.38 329 GLN A O 1
ATOM 2561 N N . ASP A 1 330 ? -6.251 -7.511 -10.365 1.00 65.50 330 ASP A N 1
ATOM 2562 C CA . ASP A 1 330 ? -5.670 -8.810 -10.008 1.00 65.50 330 ASP A CA 1
ATOM 2563 C C . ASP A 1 330 ? -4.286 -8.669 -9.379 1.00 65.50 330 ASP A C 1
ATOM 2565 O O . ASP A 1 330 ? -3.943 -9.400 -8.448 1.00 65.50 330 ASP A O 1
ATOM 2569 N N . TRP A 1 331 ? -3.524 -7.654 -9.789 1.00 70.06 331 TRP A N 1
ATOM 2570 C CA . TRP A 1 331 ? -2.292 -7.288 -9.093 1.00 70.06 331 TRP A CA 1
ATOM 2571 C C . TRP A 1 331 ? -2.551 -6.725 -7.700 1.00 70.06 331 TRP A C 1
ATOM 2573 O O . TRP A 1 331 ? -1.798 -7.038 -6.780 1.00 70.06 331 TRP A O 1
ATOM 2583 N N . LEU A 1 332 ? -3.645 -5.978 -7.525 1.00 69.75 332 LEU A N 1
ATOM 2584 C CA . LEU A 1 332 ? -4.148 -5.578 -6.212 1.00 69.75 332 LEU A CA 1
ATOM 2585 C C . LEU A 1 332 ? -4.371 -6.803 -5.316 1.00 69.75 332 LEU A C 1
ATOM 2587 O O . LEU A 1 332 ? -3.897 -6.805 -4.184 1.00 69.75 332 LEU A O 1
ATOM 2591 N N . LYS A 1 333 ? -5.036 -7.856 -5.817 1.00 68.44 333 LYS A N 1
ATOM 2592 C CA . LYS A 1 333 ? -5.246 -9.104 -5.060 1.00 68.44 333 LYS A CA 1
ATOM 2593 C C . LYS A 1 333 ? -3.931 -9.788 -4.715 1.00 68.44 333 LYS A C 1
ATOM 2595 O O . LYS A 1 333 ? -3.695 -10.100 -3.555 1.00 68.44 333 LYS A O 1
ATOM 2600 N N . ALA A 1 334 ? -3.068 -10.017 -5.707 1.00 69.56 334 ALA A N 1
ATOM 2601 C CA . ALA A 1 334 ? -1.781 -10.672 -5.489 1.00 69.56 334 ALA A CA 1
ATOM 2602 C C . ALA A 1 334 ? -0.951 -9.926 -4.432 1.00 69.56 334 ALA A C 1
ATOM 2604 O O . ALA A 1 334 ? -0.399 -10.539 -3.519 1.00 69.56 334 ALA A O 1
ATOM 2605 N N . TRP A 1 335 ? -0.929 -8.596 -4.511 1.00 75.94 335 TRP A N 1
ATOM 2606 C CA . TRP A 1 335 ? -0.249 -7.745 -3.545 1.00 75.94 335 TRP A CA 1
ATOM 2607 C C . TRP A 1 335 ? -0.886 -7.776 -2.155 1.00 75.94 335 TRP A C 1
ATOM 2609 O O . TRP A 1 335 ? -0.183 -7.964 -1.157 1.00 75.94 335 TRP A O 1
ATOM 2619 N N . ALA A 1 336 ? -2.213 -7.692 -2.075 1.00 65.75 336 ALA A N 1
ATOM 2620 C CA . ALA A 1 336 ? -2.938 -7.795 -0.815 1.00 65.75 336 ALA A CA 1
ATOM 2621 C C . ALA A 1 336 ? -2.692 -9.155 -0.127 1.00 65.75 336 ALA A C 1
ATOM 2623 O O . ALA A 1 336 ? -2.493 -9.199 1.086 1.00 65.75 336 ALA A O 1
ATOM 2624 N N . CYS A 1 337 ? -2.563 -10.236 -0.903 1.00 65.69 337 CYS A N 1
ATOM 2625 C CA . CYS A 1 337 ? -2.261 -11.591 -0.428 1.00 65.69 337 CYS A CA 1
ATOM 2626 C C . CYS A 1 337 ? -0.808 -11.839 0.018 1.00 65.69 337 CYS A C 1
ATOM 2628 O O . CYS A 1 337 ? -0.517 -12.946 0.459 1.00 65.69 337 CYS A O 1
ATOM 2630 N N . GLY A 1 338 ? 0.120 -10.877 -0.082 1.00 64.06 338 GLY A N 1
ATOM 2631 C CA . GLY A 1 338 ? 1.514 -11.112 0.345 1.00 64.06 338 GLY A CA 1
ATOM 2632 C C . GLY A 1 338 ? 2.595 -10.909 -0.702 1.00 64.06 338 GLY A C 1
ATOM 2633 O O . GLY A 1 338 ? 3.750 -11.224 -0.421 1.00 64.06 338 GLY A O 1
ATOM 2634 N N . LEU A 1 339 ? 2.288 -10.386 -1.893 1.00 66.81 339 LEU A N 1
ATOM 2635 C CA . LEU A 1 339 ? 3.354 -10.059 -2.842 1.00 66.81 339 LEU A CA 1
ATOM 2636 C C . LEU A 1 339 ? 4.309 -9.022 -2.223 1.00 66.81 339 LEU A C 1
ATOM 2638 O O . LEU A 1 339 ? 3.931 -7.870 -2.010 1.00 66.81 339 LEU A O 1
ATOM 2642 N N . GLY A 1 340 ? 5.552 -9.429 -1.950 1.00 53.69 340 GLY A N 1
ATOM 2643 C CA . GLY A 1 340 ? 6.595 -8.547 -1.417 1.00 53.69 340 GLY A CA 1
ATOM 2644 C C . GLY A 1 340 ? 6.684 -8.416 0.101 1.00 53.69 340 GLY A C 1
ATOM 2645 O O . GLY A 1 340 ? 7.357 -7.488 0.560 1.00 53.69 340 GLY A O 1
ATOM 2646 N N . SER A 1 341 ? 5.999 -9.278 0.862 1.00 56.09 341 SER A N 1
ATOM 2647 C CA . SER A 1 341 ? 6.129 -9.350 2.327 1.00 56.09 341 SER A CA 1
ATOM 2648 C C . SER A 1 341 ? 7.194 -10.304 2.829 1.00 56.09 341 SER A C 1
ATOM 2650 O O . SER A 1 341 ? 7.425 -11.324 2.144 1.00 56.09 341 SER A O 1
#

Secondary structure (DSSP, 8-state):
----------GGGS-HHHHHHHHHHHHS----SSS-SSS--TTHHHHHHTTT-HHHHHHHHHHHHTEEEE-SHHHHHHHHHHHHHHHHHHHTT-TT---HHHH--EEEE----SEETTEE-SSSS---TTS--TTHHHHHHH-SEEEEEGGGHHHHHHHHHHHHHHHHHS-S----S----EEEEEE-GGGHHHHHHHHHSHHHHHHHHH--EEEEEETTTTS-HHHHHHHHHTS-HHHHTTB--HHHHHS--TT--EEEEEEE--SS-TTSTTTS-PPEEEEEEEEEGGGSSS--SS-TT-BSHHHHTT----SPPEEE--TTS-HHHHHHHHHHTTTT-

Foldseek 3Di:
DDDPPPPDDPLVVDDPVVSLVVLLVQQAFDLDPPDDPPDDDSRVSLVVQCPPDLVSVVSNVLNVLQEEEAAEPVSVVVVLVVLVVLVVCVVVVHSPRDDSLVRHQEYEHHDYADADVQAHLPDDDDGRPGDDCVSVLSNQQSHQAYEYELSCVVSVLSSLVVLVVVVVVDDPDDPDSGNHQEYEYAEELVSLVSLVVQCPDPSSQVHLCNHAEYEYHYPCPADDPVSLVCLLVVVPVVVVLFADRPSQQSHQNNNHFKYKYKDFPPPDRCPVVQPDQFWTWIAIDMDTCVPQPDNDSGRPPHTCPVVVVPDDGPDDTQTATDNHPDRRSSVVSVVSVPDPD

Organism: NCBI:txid48587

Radius of gyration: 22.38 Å; chains: 1; bounding box: 72×53×61 Å

pLDDT: mean 73.97, std 18.21, range [37.81, 95.62]

Sequence (341 aa):
MEPVTQLSFPFGDLPVELALLILKYAAEPSFSQIEPYKSTNPYACALTLCLVSKEVRKTVLPEILHTVLLPQLHNVTAFMDTLRMQQAYAQQDHQFKCDYTKYIRRMWMGQFRGSLPGLSLDGFGPIHTGQDLSPLAPILLAAPCIAVDFENLGLLSGCLFHAWKSRTNNHEGSPALYSPKTLMVTGSEFMTRQWSSFTKTVHGAVFLASISHVISITFTISDNIRHARHLCHSGNGSKVYHKLPDWMAQAPLSSLQTFSLPIPHSAHPLVECEVSGKDMKVELLTFSVSKLSSPPRTLKGIRMIEQMTRSPSNHGPLAVSNPSCIPCQDWLKAWACGLGS